Protein AF-A0A0J0Y0C8-F1 (afdb_monomer)

Foldseek 3Di:
DDDDPLVVLLVVLLVVCVVPVLPLVSLVSNCVSCDPPLVVLVVSLVVVCVVCVLRLNSLQSNLVSCLPPPLVSVLVSLVSSCVSPVQPLSSLVSNLVSCVVVVHPCSLVSLVSSCVSVVPDLVSLLVNLVVCVPPPVPSSLVSLVVLLVVLALPLSNLVSLQVNLVPDPDPVSVVVSVVSSVVRVVPDDPVVVVVNPDD

Nearest PDB structures (foldseek):
  4buj-assembly2_F  TM=5.790E-01  e=4.108E-03  Saccharomyces cerevisiae S288C
  8qcb-assembly1_B  TM=5.437E-01  e=7.554E-03  Saccharomyces cerevisiae
  7dkh-assembly2_E  TM=5.899E-01  e=1.756E-02  Saccharomyces cerevisiae S288C
  8qca-assembly1_B  TM=5.238E-01  e=1.389E-02  Saccharomyces cerevisiae
  8odn-assembly1_B  TM=5.234E-01  e=1.092E-01  Pseudomonas aeruginosa PAO1

Structure (mmCIF, N/CA/C/O backbone):
data_AF-A0A0J0Y0C8-F1
#
_entry.id   AF-A0A0J0Y0C8-F1
#
loop_
_atom_site.group_PDB
_atom_site.id
_atom_site.type_symbol
_atom_site.label_atom_id
_atom_site.label_alt_id
_atom_site.label_comp_id
_atom_site.label_asym_id
_atom_site.label_entity_id
_atom_site.label_seq_id
_atom_site.pdbx_PDB_ins_code
_atom_site.Cartn_x
_atom_site.Cartn_y
_atom_site.Cartn_z
_atom_site.occupancy
_atom_site.B_iso_or_equiv
_atom_site.auth_seq_id
_atom_site.auth_comp_id
_atom_site.auth_asym_id
_atom_site.auth_atom_id
_atom_site.pdbx_PDB_model_num
ATOM 1 N N . MET A 1 1 ? 35.162 -12.171 -7.994 1.00 38.03 1 MET A N 1
ATOM 2 C CA . MET A 1 1 ? 33.801 -12.199 -8.569 1.00 38.03 1 MET A CA 1
ATOM 3 C C . MET A 1 1 ? 33.792 -11.130 -9.654 1.00 38.03 1 MET A C 1
ATOM 5 O O . MET A 1 1 ? 34.087 -9.992 -9.324 1.00 38.03 1 MET A O 1
ATOM 9 N N . LEU A 1 2 ? 33.665 -11.501 -10.933 1.00 41.12 2 LEU A N 1
ATOM 10 C CA . LEU A 1 2 ? 33.767 -10.554 -12.054 1.00 41.12 2 LEU A CA 1
ATOM 11 C C . LEU A 1 2 ? 32.547 -9.625 -12.057 1.00 41.12 2 LEU A C 1
ATOM 13 O O . LEU A 1 2 ? 31.416 -10.106 -12.003 1.00 41.12 2 LEU A O 1
ATOM 17 N N . ASP A 1 3 ? 32.797 -8.319 -12.099 1.00 56.09 3 ASP A N 1
ATOM 18 C CA . ASP A 1 3 ? 31.772 -7.283 -12.185 1.00 56.09 3 ASP A CA 1
ATOM 19 C C . ASP A 1 3 ? 31.055 -7.404 -13.538 1.00 56.09 3 ASP A C 1
ATOM 21 O O . ASP A 1 3 ? 31.660 -7.264 -14.604 1.00 56.09 3 ASP A O 1
ATOM 25 N N . VAL A 1 4 ? 29.776 -7.780 -13.515 1.00 60.47 4 VAL A N 1
ATOM 26 C CA . VAL A 1 4 ? 28.973 -7.908 -14.734 1.00 60.47 4 VAL A CA 1
ATOM 27 C C . VAL A 1 4 ? 28.593 -6.494 -15.175 1.00 60.47 4 VAL A C 1
ATOM 29 O O . VAL A 1 4 ? 27.940 -5.798 -14.397 1.00 60.47 4 VAL A O 1
ATOM 32 N N . PRO A 1 5 ? 28.911 -6.065 -16.413 1.00 79.19 5 PRO A N 1
ATOM 33 C CA . PRO A 1 5 ? 28.597 -4.713 -16.864 1.00 79.19 5 PRO A CA 1
ATOM 34 C C . PRO A 1 5 ? 27.110 -4.385 -16.677 1.00 79.19 5 PRO A C 1
ATOM 36 O O . PRO A 1 5 ? 26.251 -5.217 -16.992 1.00 79.19 5 PRO A O 1
ATOM 39 N N . ALA A 1 6 ? 26.794 -3.168 -16.224 1.00 81.50 6 ALA A N 1
ATOM 40 C CA . ALA A 1 6 ? 25.423 -2.732 -15.927 1.00 81.50 6 ALA A CA 1
ATOM 41 C C . ALA A 1 6 ? 24.435 -3.028 -17.074 1.00 81.50 6 ALA A C 1
ATOM 43 O O . ALA A 1 6 ? 23.331 -3.515 -16.836 1.00 81.50 6 ALA A O 1
ATOM 44 N N . ALA A 1 7 ? 24.862 -2.865 -18.329 1.00 85.38 7 ALA A N 1
ATOM 45 C CA . ALA A 1 7 ? 24.061 -3.180 -19.514 1.00 85.38 7 ALA A CA 1
ATOM 46 C C . ALA A 1 7 ? 23.672 -4.671 -19.631 1.00 85.38 7 ALA A C 1
ATOM 48 O O . ALA A 1 7 ? 22.595 -5.011 -20.123 1.00 85.38 7 ALA A O 1
ATOM 49 N N . THR A 1 8 ? 24.527 -5.592 -19.186 1.00 90.94 8 THR A N 1
ATOM 50 C CA . THR A 1 8 ? 24.220 -7.031 -19.167 1.00 90.94 8 THR A CA 1
ATOM 51 C C . THR A 1 8 ? 23.243 -7.366 -18.044 1.00 90.94 8 THR A C 1
ATOM 53 O O . THR A 1 8 ? 22.320 -8.153 -18.257 1.00 90.94 8 THR A O 1
ATOM 56 N N . LYS A 1 9 ? 23.378 -6.713 -16.883 1.00 93.31 9 LYS A N 1
ATOM 57 C CA . LYS A 1 9 ? 22.421 -6.845 -15.777 1.00 93.31 9 LYS A CA 1
ATOM 58 C C . LYS A 1 9 ? 21.031 -6.323 -16.164 1.00 93.31 9 LYS A C 1
ATOM 60 O O . LYS A 1 9 ? 20.051 -7.034 -15.964 1.00 93.31 9 LYS A O 1
ATOM 65 N N . ILE A 1 10 ? 20.954 -5.143 -16.784 1.00 95.06 10 ILE A N 1
ATOM 66 C CA . ILE A 1 10 ? 19.695 -4.541 -17.257 1.00 95.06 10 ILE A CA 1
ATOM 67 C C . ILE A 1 10 ? 18.981 -5.469 -18.245 1.00 95.06 10 ILE A C 1
ATOM 69 O O . ILE A 1 10 ? 17.806 -5.766 -18.055 1.00 95.06 10 ILE A O 1
ATOM 73 N N . ARG A 1 11 ? 19.689 -6.000 -19.254 1.00 96.06 11 ARG A N 1
ATOM 74 C CA . ARG A 1 11 ? 19.094 -6.934 -20.230 1.00 96.06 11 ARG A CA 1
ATOM 75 C C . ARG A 1 11 ? 18.526 -8.193 -19.577 1.00 96.06 11 ARG A C 1
ATOM 77 O O . ARG A 1 11 ? 17.462 -8.654 -19.976 1.00 96.06 11 ARG A O 1
ATOM 84 N N . LYS A 1 12 ? 19.214 -8.740 -18.569 1.00 96.88 12 LYS A N 1
ATOM 85 C CA . LYS A 1 12 ? 18.720 -9.903 -17.821 1.00 96.88 12 LYS A CA 1
ATOM 86 C C . LYS A 1 12 ? 17.427 -9.575 -17.070 1.00 96.88 12 LYS A C 1
ATOM 88 O O . LYS A 1 12 ? 16.494 -10.365 -17.121 1.00 96.88 12 LYS A O 1
ATOM 93 N N . LEU A 1 13 ? 17.369 -8.418 -16.413 1.00 98.12 13 LEU A N 1
ATOM 94 C CA . LEU A 1 13 ? 16.189 -7.980 -15.664 1.00 98.12 13 LEU A CA 1
ATOM 95 C C . LEU A 1 13 ? 14.998 -7.691 -16.581 1.00 98.12 13 LEU A C 1
ATOM 97 O O . LEU A 1 13 ? 13.888 -8.095 -16.261 1.00 98.12 13 LEU A O 1
ATOM 101 N N . ILE A 1 14 ? 15.236 -7.077 -17.746 1.00 97.75 14 ILE A N 1
ATOM 102 C CA . ILE A 1 14 ? 14.195 -6.887 -18.767 1.00 97.75 14 ILE A CA 1
ATOM 103 C C . ILE A 1 14 ? 13.607 -8.236 -19.178 1.00 97.75 14 ILE A C 1
ATOM 105 O O . ILE A 1 14 ? 12.396 -8.402 -19.134 1.00 97.75 14 ILE A O 1
ATOM 109 N N . LYS A 1 15 ? 14.459 -9.222 -19.486 1.00 98.00 15 LYS A N 1
ATOM 110 C CA . LYS A 1 15 ? 14.000 -10.564 -19.855 1.00 98.00 15 LYS A CA 1
ATOM 111 C C . LYS A 1 15 ? 13.164 -11.223 -18.749 1.00 98.00 15 LYS A C 1
ATOM 113 O O . LYS A 1 15 ? 12.151 -11.838 -19.054 1.00 98.00 15 LYS A O 1
ATOM 118 N N . MET A 1 16 ? 13.566 -11.081 -17.484 1.00 98.25 16 MET A N 1
ATOM 119 C CA . MET A 1 16 ? 12.797 -11.614 -16.351 1.00 98.25 16 MET A CA 1
ATOM 120 C C . MET A 1 16 ? 11.398 -10.988 -16.267 1.00 98.25 16 MET A C 1
ATOM 122 O O . MET A 1 16 ? 10.428 -11.704 -16.046 1.00 98.25 16 MET A O 1
ATOM 126 N N . ILE A 1 17 ? 11.287 -9.677 -16.499 1.00 98.50 17 ILE A N 1
ATOM 127 C CA . ILE A 1 17 ? 10.001 -8.963 -16.514 1.00 98.50 17 ILE A CA 1
ATOM 128 C C . ILE A 1 17 ? 9.172 -9.346 -17.748 1.00 98.50 17 ILE A C 1
ATOM 130 O O . ILE A 1 17 ? 7.962 -9.502 -17.642 1.00 98.50 17 ILE A O 1
ATOM 134 N N . ASP A 1 18 ? 9.797 -9.541 -18.909 1.00 98.06 18 ASP A N 1
ATOM 135 C CA . ASP A 1 18 ? 9.088 -9.984 -20.115 1.00 98.06 18 ASP A CA 1
ATOM 136 C C . ASP A 1 18 ? 8.490 -11.394 -19.944 1.00 98.06 18 ASP A C 1
ATOM 138 O O . ASP A 1 18 ? 7.393 -11.668 -20.433 1.00 98.06 18 ASP A O 1
ATOM 142 N N . GLU A 1 19 ? 9.197 -12.289 -19.246 1.00 98.25 19 GLU A N 1
ATOM 143 C CA . GLU A 1 19 ? 8.735 -13.649 -18.933 1.00 98.25 19 GLU A CA 1
ATOM 144 C C . GLU A 1 19 ? 7.698 -13.668 -17.798 1.00 98.25 19 GLU A C 1
ATOM 146 O O . GLU A 1 19 ? 6.765 -14.474 -17.827 1.00 98.25 19 GLU A O 1
ATOM 151 N N . ASN A 1 20 ? 7.842 -12.781 -16.811 1.00 98.25 20 ASN A N 1
ATOM 152 C CA . ASN A 1 20 ? 6.917 -12.631 -15.694 1.00 98.25 20 ASN A CA 1
ATOM 153 C C . ASN A 1 20 ? 6.727 -11.146 -15.317 1.00 98.25 20 ASN A C 1
ATOM 155 O O . ASN A 1 20 ? 7.415 -10.638 -14.426 1.00 98.25 20 ASN A O 1
ATOM 159 N N . PRO A 1 21 ? 5.752 -10.444 -15.922 1.00 97.94 21 PRO A N 1
ATOM 160 C CA . PRO A 1 21 ? 5.565 -9.008 -15.697 1.00 97.94 21 PRO A CA 1
ATOM 161 C C . PRO A 1 21 ? 4.997 -8.659 -14.312 1.00 97.94 21 PRO A C 1
ATOM 163 O O . PRO A 1 21 ? 4.816 -7.483 -14.003 1.00 97.94 21 PRO A O 1
ATOM 166 N N . ASP A 1 22 ? 4.662 -9.657 -13.488 1.00 97.19 22 ASP A N 1
ATOM 167 C CA . ASP A 1 22 ? 4.224 -9.473 -12.098 1.00 97.19 22 ASP A CA 1
ATOM 168 C C . ASP A 1 22 ? 5.381 -9.666 -11.092 1.00 97.19 22 ASP A C 1
ATOM 170 O O . ASP A 1 22 ? 5.189 -9.526 -9.882 1.00 97.19 22 ASP A O 1
ATOM 174 N N . ASP A 1 23 ? 6.600 -9.963 -11.569 1.00 97.81 23 ASP A N 1
ATOM 175 C CA . ASP A 1 23 ? 7.788 -10.168 -10.734 1.00 97.81 23 ASP A CA 1
ATOM 176 C C . ASP A 1 23 ? 8.270 -8.854 -10.096 1.00 97.81 23 ASP A C 1
ATOM 178 O O . ASP A 1 23 ? 9.075 -8.091 -10.643 1.00 97.81 23 ASP A O 1
ATOM 182 N N . ALA A 1 24 ? 7.775 -8.593 -8.888 1.00 95.50 24 ALA A N 1
ATOM 183 C CA . ALA A 1 24 ? 8.111 -7.397 -8.129 1.00 95.50 24 ALA A CA 1
ATOM 184 C C . ALA A 1 24 ? 9.617 -7.265 -7.825 1.00 95.50 24 ALA A C 1
ATOM 186 O O . ALA A 1 24 ? 10.108 -6.138 -7.717 1.00 95.50 24 ALA A O 1
ATOM 187 N N . GLU A 1 25 ? 10.351 -8.373 -7.685 1.00 96.62 25 GLU A N 1
ATOM 188 C CA . GLU A 1 25 ? 11.787 -8.333 -7.405 1.00 96.62 25 GLU A CA 1
ATOM 189 C C . GLU A 1 25 ? 12.575 -7.933 -8.660 1.00 96.62 25 GLU A C 1
ATOM 191 O O . GLU A 1 25 ? 13.466 -7.078 -8.587 1.00 96.62 25 GLU A O 1
ATOM 196 N N . ALA A 1 26 ? 12.209 -8.471 -9.825 1.00 98.00 26 ALA A N 1
ATOM 197 C CA . ALA A 1 26 ? 12.820 -8.078 -11.092 1.00 98.00 26 ALA A CA 1
ATOM 198 C C . ALA A 1 26 ? 12.620 -6.578 -11.375 1.00 98.00 26 ALA A C 1
ATOM 200 O O . ALA A 1 26 ? 13.579 -5.881 -11.726 1.00 98.00 26 ALA A O 1
ATOM 201 N N . HIS A 1 27 ? 11.411 -6.056 -11.139 1.00 98.12 27 HIS A N 1
ATOM 202 C CA . HIS A 1 27 ? 11.119 -4.622 -11.244 1.00 98.12 27 HIS A CA 1
ATOM 203 C C . HIS A 1 27 ? 11.968 -3.771 -10.291 1.00 98.12 27 HIS A C 1
ATOM 205 O O . HIS A 1 27 ? 12.554 -2.772 -10.721 1.00 98.12 27 HIS A O 1
ATOM 211 N N . TYR A 1 28 ? 12.075 -4.174 -9.021 1.00 96.12 28 TYR A N 1
ATOM 212 C CA . TYR A 1 28 ? 12.889 -3.481 -8.019 1.00 96.12 28 TYR A CA 1
ATOM 213 C C . TYR A 1 28 ? 14.356 -3.385 -8.456 1.00 96.12 28 TYR A C 1
ATOM 215 O O . TYR A 1 28 ? 14.942 -2.298 -8.478 1.00 96.12 28 TYR A O 1
ATOM 223 N N . TRP A 1 29 ? 14.951 -4.507 -8.867 1.00 97.00 29 TRP A N 1
ATOM 224 C CA . TRP A 1 29 ? 16.344 -4.523 -9.308 1.00 97.00 29 TRP A CA 1
ATOM 225 C C . TRP A 1 29 ? 16.557 -3.763 -10.615 1.00 97.00 29 TRP A C 1
ATOM 227 O O . TRP A 1 29 ? 17.615 -3.146 -10.778 1.00 97.00 29 TRP A O 1
ATOM 237 N N . TYR A 1 30 ? 15.583 -3.779 -11.530 1.00 97.38 30 TYR A N 1
ATOM 238 C CA . TYR A 1 30 ? 15.634 -2.992 -12.761 1.00 97.38 30 TYR A CA 1
ATOM 239 C C . TYR A 1 30 ? 15.688 -1.499 -12.434 1.00 97.38 30 TYR A C 1
ATOM 241 O O . TYR A 1 30 ? 16.650 -0.831 -12.812 1.00 97.38 30 TYR A O 1
ATOM 249 N N . LEU A 1 31 ? 14.727 -0.999 -11.655 1.00 96.19 31 LEU A N 1
ATOM 250 C CA . LEU A 1 31 ? 14.641 0.415 -11.282 1.00 96.19 31 LEU A CA 1
ATOM 251 C C . LEU A 1 31 ? 15.880 0.882 -10.509 1.00 96.19 31 LEU A C 1
ATOM 253 O O . LEU A 1 31 ? 16.451 1.921 -10.835 1.00 96.19 31 LEU A O 1
ATOM 257 N N . ASN A 1 32 ? 16.363 0.084 -9.555 1.00 94.00 32 ASN A N 1
ATOM 258 C CA . ASN A 1 32 ? 17.589 0.402 -8.819 1.00 94.00 32 ASN A CA 1
ATOM 259 C C . ASN A 1 32 ? 18.832 0.438 -9.712 1.00 94.00 32 ASN A C 1
ATOM 261 O O . ASN A 1 32 ? 19.728 1.243 -9.477 1.00 94.00 32 ASN A O 1
ATOM 265 N N . THR A 1 33 ? 18.903 -0.430 -10.725 1.00 94.75 33 THR A N 1
ATOM 266 C CA . THR A 1 33 ? 20.034 -0.442 -11.664 1.00 94.75 33 THR A CA 1
ATOM 267 C C . THR A 1 33 ? 19.966 0.744 -12.633 1.00 94.75 33 THR A C 1
ATOM 269 O O . THR A 1 33 ? 21.007 1.288 -12.987 1.00 94.75 33 THR A O 1
ATOM 272 N N . MET A 1 34 ? 18.762 1.169 -13.030 1.00 93.81 34 MET A N 1
ATOM 273 C CA . MET A 1 34 ? 18.547 2.349 -13.882 1.00 93.81 34 MET A CA 1
ATOM 274 C C . MET A 1 34 ? 18.741 3.676 -13.127 1.00 93.81 34 MET A C 1
ATOM 276 O O . MET A 1 34 ? 19.075 4.698 -13.727 1.00 93.81 34 MET A O 1
ATOM 280 N N . GLY A 1 35 ? 18.549 3.685 -11.806 1.00 89.25 35 GLY A N 1
ATOM 281 C CA . GLY A 1 35 ? 18.742 4.870 -10.976 1.00 89.25 35 GLY A CA 1
ATOM 282 C C . GLY A 1 35 ? 17.742 5.980 -11.312 1.00 89.25 35 GLY A C 1
ATOM 283 O O . GLY A 1 35 ? 16.537 5.749 -11.328 1.00 89.25 35 GLY A O 1
ATOM 284 N N . LYS A 1 36 ? 18.231 7.203 -11.553 1.00 87.56 36 LYS A N 1
ATOM 285 C CA . LYS A 1 36 ? 17.405 8.397 -11.835 1.00 87.56 36 LYS A CA 1
ATOM 286 C C . LYS A 1 36 ? 17.240 8.708 -13.331 1.00 87.56 36 LYS A C 1
ATOM 288 O O . LYS A 1 36 ? 16.847 9.821 -13.668 1.00 87.56 36 LYS A O 1
ATOM 293 N N . ASP A 1 37 ? 17.543 7.766 -14.224 1.00 87.56 37 ASP A N 1
ATOM 294 C CA . ASP A 1 37 ? 17.276 7.926 -15.660 1.00 87.56 37 ASP A CA 1
ATOM 295 C C . ASP A 1 37 ? 15.772 7.777 -15.950 1.00 87.56 37 ASP A C 1
ATOM 297 O O . ASP A 1 37 ? 15.281 6.739 -16.403 1.00 87.56 37 ASP A O 1
ATOM 301 N N . THR A 1 38 ? 15.018 8.827 -15.622 1.00 89.75 38 THR A N 1
ATOM 302 C CA . THR A 1 38 ? 13.554 8.828 -15.681 1.00 89.75 38 THR A CA 1
ATOM 303 C C . THR A 1 38 ? 13.024 8.638 -17.096 1.00 89.75 38 THR A C 1
ATOM 305 O O . THR A 1 38 ? 11.990 7.998 -17.263 1.00 89.75 38 THR A O 1
ATOM 308 N N . THR A 1 39 ? 13.730 9.134 -18.115 1.00 93.75 39 THR A N 1
ATOM 309 C CA . THR A 1 39 ? 13.320 9.013 -19.519 1.00 93.75 39 THR A CA 1
ATOM 310 C C . THR A 1 39 ? 13.420 7.568 -20.000 1.00 93.75 39 THR A C 1
ATOM 312 O O . THR A 1 39 ? 12.454 7.043 -20.559 1.00 93.75 39 THR A O 1
ATOM 315 N N . ALA A 1 40 ? 14.554 6.895 -19.771 1.00 94.31 40 ALA A N 1
ATOM 316 C CA . ALA A 1 40 ? 14.725 5.505 -20.195 1.00 94.31 40 ALA A CA 1
ATOM 317 C C . ALA A 1 40 ? 13.784 4.554 -19.441 1.00 94.31 40 ALA A C 1
ATOM 319 O O . ALA A 1 40 ? 13.177 3.672 -20.057 1.00 94.31 40 ALA A O 1
ATOM 320 N N . VAL A 1 41 ? 13.613 4.771 -18.131 1.00 96.94 41 VAL A N 1
ATOM 321 C CA . VAL A 1 41 ? 12.657 4.017 -17.308 1.00 96.94 41 VAL A CA 1
ATOM 322 C C . VAL A 1 41 ? 11.236 4.187 -17.844 1.00 96.94 41 VAL A C 1
ATOM 324 O O . VAL A 1 41 ? 10.556 3.190 -18.087 1.00 96.94 41 VAL A O 1
ATOM 327 N N . GLU A 1 42 ? 10.784 5.420 -18.085 1.00 96.12 42 GLU A N 1
ATOM 328 C CA . GLU A 1 42 ? 9.421 5.666 -18.563 1.00 96.12 42 GLU A CA 1
ATOM 329 C C . GLU A 1 42 ? 9.161 5.017 -19.920 1.00 96.12 42 GLU A C 1
ATOM 331 O O . GLU A 1 42 ? 8.149 4.338 -20.088 1.00 96.12 42 GLU A O 1
ATOM 336 N N . MET A 1 43 ? 10.089 5.158 -20.872 1.00 96.88 43 MET A N 1
ATOM 337 C CA . MET A 1 43 ? 9.952 4.538 -22.193 1.00 96.88 43 MET A CA 1
ATOM 338 C C . MET A 1 43 ? 9.807 3.016 -22.099 1.00 96.88 43 MET A C 1
ATOM 340 O O . MET A 1 43 ? 8.925 2.443 -22.748 1.00 96.88 43 MET A O 1
ATOM 344 N N . GLN A 1 44 ? 10.629 2.360 -21.273 1.00 97.88 44 GLN A N 1
ATOM 345 C CA . GLN A 1 44 ? 10.560 0.911 -21.094 1.00 97.88 44 GLN A CA 1
ATOM 346 C C . GLN A 1 44 ? 9.233 0.487 -20.454 1.00 97.88 44 GLN A C 1
ATOM 348 O O . GLN A 1 44 ? 8.568 -0.421 -20.955 1.00 97.88 44 GLN A O 1
ATOM 353 N N . TYR A 1 45 ? 8.803 1.162 -19.387 1.00 98.38 45 TYR A N 1
ATOM 354 C CA . TYR A 1 45 ? 7.551 0.818 -18.716 1.00 98.38 45 TYR A CA 1
ATOM 355 C C . TYR A 1 45 ? 6.318 1.117 -19.569 1.00 98.38 45 TYR A C 1
ATOM 357 O O . TYR A 1 45 ? 5.382 0.323 -19.563 1.00 98.38 45 TYR A O 1
ATOM 365 N N . VAL A 1 46 ? 6.304 2.200 -20.349 1.00 97.50 46 VAL A N 1
ATOM 366 C CA . VAL A 1 46 ? 5.223 2.473 -21.311 1.00 97.50 46 VAL A CA 1
ATOM 367 C C . VAL A 1 46 ? 5.149 1.372 -22.372 1.00 97.50 46 VAL A C 1
ATOM 369 O O . VAL A 1 46 ? 4.049 0.990 -22.775 1.00 97.50 46 VAL A O 1
ATOM 372 N N . SER A 1 47 ? 6.290 0.827 -22.805 1.00 98.38 47 SER A N 1
ATOM 373 C CA . SER A 1 47 ? 6.317 -0.354 -23.674 1.00 98.38 47 SER A CA 1
ATOM 374 C C . SER A 1 47 ? 5.697 -1.570 -22.976 1.00 98.38 47 SER A C 1
ATOM 376 O O . SER A 1 47 ? 4.755 -2.169 -23.501 1.00 98.38 47 SER A O 1
ATOM 378 N N . TRP A 1 48 ? 6.124 -1.880 -21.748 1.00 98.50 48 TRP A N 1
ATOM 379 C CA . TRP A 1 48 ? 5.556 -2.984 -20.970 1.00 98.50 48 TRP A CA 1
ATOM 380 C C . TRP A 1 48 ? 4.063 -2.829 -20.699 1.00 98.50 48 TRP A C 1
ATOM 382 O O . TRP A 1 48 ? 3.339 -3.810 -20.798 1.00 98.50 48 TRP A O 1
ATOM 392 N N . MET A 1 49 ? 3.555 -1.625 -20.436 1.00 98.19 49 MET A N 1
ATOM 393 C CA . MET A 1 49 ? 2.114 -1.410 -20.245 1.00 98.19 49 MET A CA 1
ATOM 394 C C . MET A 1 49 ? 1.300 -1.675 -21.519 1.00 98.19 49 MET A C 1
ATOM 396 O O . MET A 1 49 ? 0.127 -2.029 -21.422 1.00 98.19 49 MET A O 1
ATOM 400 N N . LYS A 1 50 ? 1.896 -1.528 -22.711 1.00 98.12 50 LYS A N 1
ATOM 401 C CA . LYS A 1 50 ? 1.245 -1.892 -23.982 1.00 98.12 50 LYS A CA 1
ATOM 402 C C . LYS A 1 50 ? 1.236 -3.402 -24.206 1.00 98.12 50 LYS A C 1
ATOM 404 O O . LYS A 1 50 ? 0.244 -3.927 -24.701 1.00 98.12 50 LYS A O 1
ATOM 409 N N . ILE A 1 51 ? 2.325 -4.084 -23.852 1.00 98.12 51 ILE A N 1
ATOM 410 C CA . ILE A 1 51 ? 2.472 -5.540 -24.016 1.00 98.12 51 ILE A CA 1
ATOM 411 C C . ILE A 1 51 ? 1.659 -6.290 -22.946 1.00 98.12 51 ILE A C 1
ATOM 413 O O . ILE A 1 51 ? 1.017 -7.298 -23.235 1.00 98.12 51 ILE A O 1
ATOM 417 N N . PHE A 1 52 ? 1.621 -5.753 -21.726 1.00 98.00 52 PHE A N 1
ATOM 418 C CA . PHE A 1 52 ? 1.011 -6.353 -20.540 1.00 98.00 52 PHE A CA 1
ATOM 419 C C . PHE A 1 52 ? -0.095 -5.461 -19.941 1.00 98.00 52 PHE A C 1
ATOM 421 O O . PHE A 1 52 ? -0.039 -5.100 -18.763 1.00 98.00 52 PHE A O 1
ATOM 428 N N . PRO A 1 53 ? -1.154 -5.110 -20.698 1.00 97.25 53 PRO A N 1
ATOM 429 C CA . PRO A 1 53 ? -2.142 -4.112 -20.272 1.00 97.25 53 PRO A CA 1
ATOM 430 C C . PRO A 1 53 ? -2.982 -4.533 -19.056 1.00 97.25 53 PRO A C 1
ATOM 432 O O . PRO A 1 53 ? -3.638 -3.698 -18.436 1.00 97.25 53 PRO A O 1
ATOM 435 N N . LYS A 1 54 ? -2.986 -5.827 -18.712 1.00 97.50 54 LYS A N 1
ATOM 436 C CA . LYS A 1 54 ? -3.719 -6.389 -17.566 1.00 97.50 54 LYS A CA 1
ATOM 437 C C . LYS A 1 54 ? -2.839 -6.626 -16.335 1.00 97.50 54 LYS A C 1
ATOM 439 O O . LYS A 1 54 ? -3.355 -7.053 -15.305 1.00 97.50 54 LYS A O 1
ATOM 444 N N . THR A 1 55 ? -1.542 -6.338 -16.414 1.00 98.25 55 THR A N 1
ATOM 445 C CA . THR A 1 55 ? -0.616 -6.550 -15.299 1.00 98.25 55 THR A CA 1
ATOM 446 C C . THR A 1 55 ? -0.463 -5.265 -14.500 1.00 98.25 55 THR A C 1
ATOM 448 O O . THR A 1 55 ? 0.300 -4.369 -14.856 1.00 98.25 55 THR A O 1
ATOM 451 N N . ALA A 1 56 ? -1.202 -5.169 -13.394 1.00 98.19 56 ALA A N 1
ATOM 452 C CA . ALA A 1 56 ? -1.203 -3.977 -12.545 1.00 98.19 56 ALA A CA 1
ATOM 453 C C . ALA A 1 56 ? 0.183 -3.637 -11.968 1.00 98.19 56 ALA A C 1
ATOM 455 O O . ALA A 1 56 ? 0.464 -2.461 -11.737 1.00 98.19 56 ALA A O 1
ATOM 456 N N . MET A 1 57 ? 1.046 -4.639 -11.761 1.00 98.12 57 MET A N 1
ATOM 457 C CA . MET A 1 57 ? 2.396 -4.459 -11.221 1.00 98.12 57 MET A CA 1
ATOM 458 C C . MET A 1 57 ? 3.256 -3.534 -12.078 1.00 98.12 57 MET A C 1
ATOM 460 O O . MET A 1 57 ? 3.958 -2.694 -11.528 1.00 98.12 57 MET A O 1
ATOM 464 N N . VAL A 1 58 ? 3.136 -3.600 -13.406 1.00 98.31 58 VAL A N 1
ATOM 465 C CA 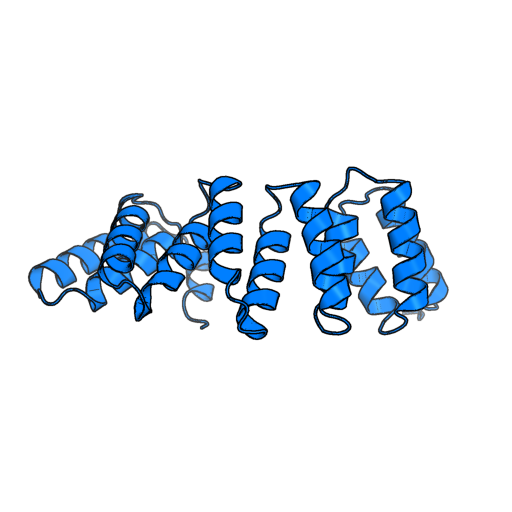. VAL A 1 58 ? 3.900 -2.734 -14.314 1.00 98.31 58 VAL A CA 1
ATOM 466 C C . VAL A 1 58 ? 3.573 -1.259 -14.050 1.00 98.31 58 VAL A C 1
ATOM 468 O O . VAL A 1 58 ? 4.473 -0.450 -13.827 1.00 98.31 58 VAL A O 1
ATOM 471 N N . SER A 1 59 ? 2.286 -0.897 -14.005 1.00 98.44 59 SER A N 1
ATOM 472 C CA . SER A 1 59 ? 1.864 0.471 -13.666 1.00 98.44 59 SER A CA 1
ATOM 473 C C . SER A 1 59 ? 2.183 0.843 -12.220 1.00 98.44 59 SER A C 1
ATOM 475 O O . SER A 1 59 ? 2.590 1.973 -11.957 1.00 98.44 59 SER A O 1
ATOM 477 N N . PHE A 1 60 ? 2.050 -0.099 -11.286 1.00 98.62 60 PHE A N 1
ATOM 478 C CA . PHE A 1 60 ? 2.353 0.138 -9.878 1.00 98.62 60 PHE A CA 1
ATOM 479 C C . PHE A 1 60 ? 3.824 0.489 -9.663 1.00 98.62 60 PHE A C 1
ATOM 481 O O . PHE A 1 60 ? 4.106 1.489 -9.015 1.00 98.62 60 PHE A O 1
ATOM 488 N N . GLN A 1 61 ? 4.749 -0.282 -10.231 1.00 98.19 61 GLN A N 1
ATOM 489 C CA . GLN A 1 61 ? 6.186 -0.080 -10.041 1.00 98.19 61 GLN A CA 1
ATOM 490 C C . GLN A 1 61 ? 6.653 1.249 -10.640 1.00 98.19 61 GLN A C 1
ATOM 492 O O . GLN A 1 61 ? 7.430 1.963 -10.007 1.00 98.19 61 GLN A O 1
ATOM 497 N N . LEU A 1 62 ? 6.121 1.639 -11.807 1.00 97.88 62 LEU A N 1
ATOM 498 C CA . LEU A 1 62 ? 6.403 2.962 -12.366 1.00 97.88 62 LEU A CA 1
ATOM 499 C C . LEU A 1 62 ? 5.828 4.083 -11.486 1.00 97.88 62 LEU A C 1
ATOM 501 O O . LEU A 1 62 ? 6.508 5.069 -11.213 1.00 97.88 62 LEU A O 1
ATOM 505 N N . GLY A 1 63 ? 4.593 3.929 -11.005 1.00 97.81 63 GLY A N 1
ATOM 506 C CA . GLY A 1 63 ? 3.981 4.895 -10.093 1.00 97.81 63 GLY A CA 1
ATOM 507 C C . GLY A 1 63 ? 4.747 5.040 -8.776 1.00 97.81 63 GLY A C 1
ATOM 508 O O . GLY A 1 63 ? 5.001 6.159 -8.336 1.00 97.81 63 GLY A O 1
ATOM 509 N N . HIS A 1 64 ? 5.178 3.920 -8.194 1.00 97.25 64 HIS A N 1
ATOM 510 C CA . HIS A 1 64 ? 5.995 3.871 -6.984 1.00 97.25 64 HIS A CA 1
ATOM 511 C C . HIS A 1 64 ? 7.343 4.574 -7.187 1.00 97.25 64 HIS A C 1
ATOM 513 O O . HIS A 1 64 ? 7.741 5.410 -6.377 1.00 97.25 64 HIS A O 1
ATOM 519 N N . TYR A 1 65 ? 8.013 4.306 -8.311 1.00 96.25 65 TYR A N 1
ATOM 520 C CA . TYR A 1 65 ? 9.259 4.972 -8.691 1.00 96.25 65 TYR A CA 1
ATOM 521 C C . TYR A 1 65 ? 9.115 6.500 -8.744 1.00 96.25 65 TYR A C 1
ATOM 523 O O . TYR A 1 65 ? 9.986 7.230 -8.268 1.00 96.25 65 TYR A O 1
ATOM 531 N N . TYR A 1 66 ? 7.986 6.995 -9.256 1.00 96.50 66 TYR A N 1
ATOM 532 C CA . TYR A 1 66 ? 7.730 8.429 -9.342 1.00 96.50 66 TYR A CA 1
ATOM 533 C C . TYR A 1 66 ? 7.342 9.098 -8.021 1.00 96.50 66 TYR A C 1
ATOM 535 O O . TYR A 1 66 ? 7.366 10.326 -7.971 1.00 96.50 66 TYR A O 1
ATOM 543 N N . MET A 1 67 ? 7.046 8.363 -6.941 1.00 94.00 67 MET A N 1
ATOM 544 C CA . MET A 1 67 ? 6.569 8.965 -5.682 1.00 94.00 67 MET A CA 1
ATOM 545 C C . MET A 1 67 ? 7.493 10.052 -5.118 1.00 94.00 67 MET A C 1
ATOM 547 O O . MET A 1 67 ? 7.019 10.960 -4.445 1.00 94.00 67 MET A O 1
ATOM 551 N N . GLN A 1 68 ? 8.800 9.956 -5.381 1.00 89.88 68 GLN A N 1
ATOM 552 C CA . GLN A 1 68 ? 9.814 10.915 -4.920 1.00 89.88 68 GLN A CA 1
ATOM 553 C C . GLN A 1 68 ? 10.378 11.795 -6.048 1.00 89.88 68 GLN A C 1
ATOM 555 O O . GLN A 1 68 ? 11.309 12.566 -5.820 1.00 89.88 68 GLN A O 1
ATOM 560 N N . LEU A 1 69 ? 9.872 11.646 -7.274 1.00 92.81 69 LEU A N 1
ATOM 561 C CA . LEU A 1 69 ? 10.417 12.290 -8.472 1.00 92.81 69 LEU A CA 1
ATOM 562 C C . LEU A 1 69 ? 9.402 13.224 -9.131 1.00 92.81 69 LEU A C 1
ATOM 564 O O . LEU A 1 69 ? 9.763 14.321 -9.544 1.00 92.81 69 LEU A O 1
ATOM 568 N N . ASP A 1 70 ? 8.149 12.784 -9.239 1.00 94.69 70 ASP A N 1
ATOM 569 C CA . ASP A 1 70 ? 7.059 13.511 -9.884 1.00 94.69 70 ASP A CA 1
ATOM 570 C C . ASP A 1 70 ? 5.717 12.983 -9.355 1.00 94.69 70 ASP A C 1
ATOM 572 O O . ASP A 1 70 ? 5.248 11.906 -9.734 1.00 94.69 70 ASP A O 1
ATOM 576 N N . VAL A 1 71 ? 5.085 13.749 -8.464 1.00 92.75 71 VAL A N 1
ATOM 577 C CA . VAL A 1 71 ? 3.840 13.333 -7.804 1.00 92.75 71 VAL A CA 1
ATOM 578 C C . VAL A 1 71 ? 2.680 13.191 -8.793 1.00 92.75 71 VAL A C 1
ATOM 580 O O . VAL A 1 71 ? 1.844 12.296 -8.633 1.00 92.75 71 VAL A O 1
ATOM 583 N N . ALA A 1 72 ? 2.638 14.006 -9.852 1.00 94.50 72 ALA A N 1
ATOM 584 C CA . ALA A 1 72 ? 1.577 13.931 -10.850 1.00 94.50 72 ALA A CA 1
ATOM 585 C C . ALA A 1 72 ? 1.657 12.607 -11.626 1.00 94.50 72 ALA A C 1
ATOM 587 O O . ALA A 1 72 ? 0.648 11.904 -11.765 1.00 94.50 72 ALA A O 1
ATOM 588 N N . LYS A 1 73 ? 2.866 12.210 -12.045 1.00 96.56 73 LYS A N 1
ATOM 589 C CA . LYS A 1 73 ? 3.097 10.901 -12.678 1.00 96.56 73 LYS A CA 1
ATOM 590 C C . LYS A 1 73 ? 2.853 9.745 -11.719 1.00 96.56 73 LYS A C 1
ATOM 592 O O . LYS A 1 73 ? 2.211 8.766 -12.104 1.00 96.56 73 LYS A O 1
ATOM 597 N N . ALA A 1 74 ? 3.303 9.858 -10.470 1.00 97.00 74 ALA A N 1
ATOM 598 C CA . ALA A 1 74 ? 3.050 8.840 -9.455 1.00 97.00 74 ALA A CA 1
ATOM 599 C C . ALA A 1 74 ? 1.543 8.582 -9.310 1.00 97.00 74 ALA A C 1
ATOM 601 O O . ALA A 1 74 ? 1.087 7.444 -9.432 1.00 97.00 74 ALA A O 1
ATOM 602 N N . ARG A 1 75 ? 0.750 9.650 -9.162 1.00 96.25 75 ARG A N 1
ATOM 603 C CA . ARG A 1 75 ? -0.713 9.587 -9.063 1.00 96.25 75 ARG A CA 1
ATOM 604 C C . ARG A 1 75 ? -1.353 8.965 -10.305 1.00 96.25 75 ARG A C 1
ATOM 606 O O . ARG A 1 75 ? -2.227 8.107 -10.168 1.00 96.25 75 ARG A O 1
ATOM 613 N N . GLN A 1 76 ? -0.907 9.348 -11.502 1.00 97.38 76 GLN A N 1
ATOM 614 C CA . GLN A 1 76 ? -1.395 8.780 -12.760 1.00 97.38 76 GLN A CA 1
ATOM 615 C C . GLN A 1 76 ? -1.182 7.259 -12.817 1.00 97.38 76 GLN A C 1
ATOM 617 O O . GLN A 1 76 ? -2.140 6.508 -13.026 1.00 97.38 76 GLN A O 1
ATOM 622 N N . TYR A 1 77 ? 0.054 6.797 -12.621 1.00 98.31 77 TYR A N 1
ATOM 623 C CA . TYR A 1 77 ? 0.404 5.387 -12.803 1.00 98.31 77 TYR A CA 1
ATOM 624 C C . TYR A 1 77 ? -0.088 4.496 -11.652 1.00 98.31 77 TYR A C 1
ATOM 626 O O . TYR A 1 77 ? -0.587 3.396 -11.906 1.00 98.31 77 TYR A O 1
ATOM 634 N N . LEU A 1 78 ? -0.073 4.978 -10.403 1.00 98.38 78 LEU A N 1
ATOM 635 C CA . LEU A 1 78 ? -0.714 4.279 -9.279 1.00 98.38 78 LEU A CA 1
ATOM 636 C C . LEU A 1 78 ? -2.229 4.166 -9.493 1.00 98.38 78 LEU A C 1
ATOM 638 O O . LEU A 1 78 ? -2.805 3.101 -9.268 1.00 98.38 78 LEU A O 1
ATOM 642 N N . GLY A 1 79 ? -2.863 5.232 -9.995 1.00 97.94 79 GLY A N 1
ATOM 643 C CA . GLY A 1 79 ? -4.275 5.243 -10.373 1.00 97.94 79 GLY A CA 1
ATOM 644 C C . GLY A 1 79 ? -4.607 4.221 -11.464 1.00 97.94 79 GLY A C 1
ATOM 645 O O . GLY A 1 79 ? -5.639 3.554 -11.397 1.00 97.94 79 GLY A O 1
ATOM 646 N N . GLN A 1 80 ? -3.730 4.054 -12.453 1.00 98.31 80 GLN A N 1
ATOM 647 C CA . GLN A 1 80 ? -3.867 2.999 -13.458 1.00 98.31 80 GLN A CA 1
ATOM 648 C C . GLN A 1 80 ? -3.735 1.605 -12.831 1.00 98.31 80 GLN A C 1
ATOM 650 O O . GLN A 1 80 ? -4.571 0.743 -13.096 1.00 98.31 80 GLN A O 1
ATOM 655 N N . ALA A 1 81 ? -2.753 1.396 -11.950 1.00 98.50 81 ALA A N 1
ATOM 656 C CA . ALA A 1 81 ? -2.532 0.108 -11.299 1.00 98.50 81 ALA A CA 1
ATOM 657 C C . ALA A 1 81 ? -3.757 -0.375 -10.506 1.00 98.50 81 ALA A C 1
ATOM 659 O O . ALA A 1 81 ? -4.179 -1.519 -10.667 1.00 98.50 81 ALA A O 1
ATOM 660 N N . ILE A 1 82 ? -4.376 0.499 -9.702 1.00 98.25 82 ILE A N 1
ATOM 661 C CA . ILE A 1 82 ? -5.574 0.146 -8.919 1.00 98.25 82 ILE A CA 1
ATOM 662 C C . ILE A 1 82 ? -6.828 -0.031 -9.785 1.00 98.25 82 ILE A C 1
ATOM 664 O O . ILE A 1 82 ? -7.726 -0.774 -9.403 1.00 98.25 82 ILE A O 1
ATOM 668 N N . LYS A 1 83 ? -6.906 0.621 -10.955 1.00 98.19 83 LYS A N 1
ATOM 669 C CA . LYS A 1 83 ? -7.986 0.370 -11.925 1.00 98.19 83 LYS A CA 1
ATOM 670 C C . LYS A 1 83 ? -7.839 -1.012 -12.554 1.00 98.19 83 LYS A C 1
ATOM 672 O O . LYS A 1 83 ? -8.837 -1.705 -12.718 1.00 98.19 83 LYS A O 1
ATOM 677 N N . THR A 1 84 ? -6.610 -1.415 -12.873 1.00 98.25 84 THR A N 1
ATOM 678 C CA . THR A 1 84 ? -6.309 -2.746 -13.416 1.00 98.25 84 THR A CA 1
ATOM 679 C C . THR A 1 84 ? -6.504 -3.842 -12.369 1.00 98.25 84 THR A C 1
ATOM 681 O O . THR A 1 84 ? -7.089 -4.879 -12.671 1.00 98.25 84 THR A O 1
ATOM 684 N N . ASN A 1 85 ? -6.053 -3.617 -11.132 1.00 98.19 85 ASN A N 1
ATOM 685 C CA . ASN A 1 85 ? -6.255 -4.533 -10.012 1.00 98.19 85 ASN A CA 1
ATOM 686 C C . ASN A 1 85 ? -6.691 -3.774 -8.743 1.00 98.19 85 ASN A C 1
ATOM 688 O O . ASN A 1 85 ? -5.844 -3.334 -7.960 1.00 98.19 85 ASN A O 1
ATOM 692 N N . PRO A 1 86 ? -8.005 -3.688 -8.470 1.00 98.06 86 PRO A N 1
ATOM 693 C CA . PRO A 1 86 ? -8.520 -3.047 -7.259 1.00 98.06 86 PRO A CA 1
ATOM 694 C C . PRO A 1 86 ? -8.105 -3.736 -5.948 1.00 98.06 86 PRO A C 1
ATOM 696 O O . PRO A 1 86 ? -8.142 -3.104 -4.892 1.00 98.06 86 PRO A O 1
ATOM 699 N N . GLN A 1 87 ? -7.680 -5.004 -5.988 1.00 97.00 87 GLN A N 1
ATOM 700 C CA . GLN A 1 87 ? -7.163 -5.728 -4.816 1.00 97.00 87 GLN A CA 1
ATOM 701 C C . GLN A 1 87 ? -5.680 -5.423 -4.539 1.00 97.00 87 GLN A C 1
ATOM 703 O O . GLN A 1 87 ? -5.105 -5.920 -3.570 1.00 97.00 87 GLN A O 1
ATOM 708 N N . LEU A 1 88 ? -5.023 -4.603 -5.371 1.00 97.12 88 LEU A N 1
ATOM 709 C CA . LEU A 1 88 ? -3.626 -4.227 -5.176 1.00 97.12 88 LEU A CA 1
ATOM 710 C C . LEU A 1 88 ? -3.488 -3.224 -4.022 1.00 97.12 88 LEU A C 1
ATOM 712 O O . LEU A 1 88 ? -3.385 -2.011 -4.211 1.00 97.12 88 LEU A O 1
ATOM 716 N N . ILE A 1 89 ? -3.448 -3.750 -2.799 1.00 96.25 89 ILE A N 1
ATOM 717 C CA . ILE A 1 89 ? -3.373 -2.966 -1.559 1.00 96.25 89 ILE A CA 1
ATOM 718 C C . ILE A 1 89 ? -2.184 -1.992 -1.556 1.00 96.25 89 ILE A C 1
ATOM 720 O O . ILE A 1 89 ? -2.324 -0.878 -1.055 1.00 96.25 89 ILE A O 1
ATOM 724 N N . LYS A 1 90 ? -1.027 -2.378 -2.114 1.00 95.94 90 LYS A N 1
ATOM 725 C CA . LYS A 1 90 ? 0.161 -1.506 -2.187 1.00 95.94 90 LYS A CA 1
ATOM 726 C C . LYS A 1 90 ? -0.100 -0.246 -3.024 1.00 95.94 90 LYS A C 1
ATOM 728 O O . LYS A 1 90 ? 0.236 0.844 -2.583 1.00 95.94 90 LYS A O 1
ATOM 733 N N . GLY A 1 91 ? -0.796 -0.370 -4.158 1.00 97.25 91 GLY A N 1
ATOM 734 C CA . GLY A 1 91 ? -1.154 0.777 -4.999 1.00 97.25 91 GLY A CA 1
ATOM 735 C C . GLY A 1 91 ? -2.077 1.766 -4.284 1.00 97.25 91 GLY A C 1
ATOM 736 O O . GLY A 1 91 ? -1.851 2.972 -4.326 1.00 97.25 91 GLY A O 1
ATOM 737 N N . TRP A 1 92 ? -3.067 1.259 -3.544 1.00 97.75 92 TRP A N 1
ATOM 738 C CA . TRP A 1 92 ? -3.920 2.098 -2.697 1.00 97.75 92 TRP A CA 1
ATOM 739 C C . TRP A 1 92 ? -3.148 2.782 -1.564 1.00 97.75 92 TRP A C 1
ATOM 741 O O . TRP A 1 92 ? -3.430 3.935 -1.242 1.00 97.75 92 TRP A O 1
ATOM 751 N N . GLN A 1 93 ? -2.193 2.079 -0.946 1.00 95.62 93 GLN A N 1
ATOM 752 C CA . GLN A 1 93 ? -1.367 2.624 0.135 1.00 95.62 93 GLN A CA 1
ATOM 753 C C . GLN A 1 93 ? -0.505 3.785 -0.353 1.00 95.62 93 GLN A C 1
ATOM 755 O O . GLN A 1 93 ? -0.505 4.832 0.290 1.00 95.62 93 GLN A O 1
ATOM 760 N N . ASP A 1 94 ? 0.158 3.629 -1.493 1.00 96.50 94 ASP A N 1
ATOM 761 C CA . ASP A 1 94 ? 1.015 4.670 -2.058 1.00 96.50 94 ASP A CA 1
ATOM 762 C C . ASP A 1 94 ? 0.197 5.887 -2.505 1.00 96.50 94 ASP A C 1
ATOM 764 O O . ASP A 1 94 ? 0.559 7.022 -2.197 1.00 96.50 94 ASP A O 1
ATOM 768 N N . LEU A 1 95 ? -0.967 5.668 -3.127 1.00 95.62 95 LEU A N 1
ATOM 769 C CA . LEU A 1 95 ? -1.867 6.754 -3.525 1.00 95.62 95 LEU A CA 1
ATOM 770 C C . LEU A 1 95 ? -2.422 7.527 -2.315 1.00 95.62 95 LEU A C 1
ATOM 772 O O . LEU A 1 95 ? -2.518 8.758 -2.345 1.00 95.62 95 LEU A O 1
ATOM 776 N N . TYR A 1 96 ? -2.758 6.813 -1.234 1.00 95.06 96 TYR A N 1
ATOM 777 C CA . TYR A 1 96 ? -3.150 7.426 0.034 1.00 95.06 96 TYR A CA 1
ATOM 778 C C . TYR A 1 96 ? -2.010 8.258 0.626 1.00 95.06 96 TYR A C 1
ATOM 780 O O . TYR A 1 96 ? -2.254 9.383 1.051 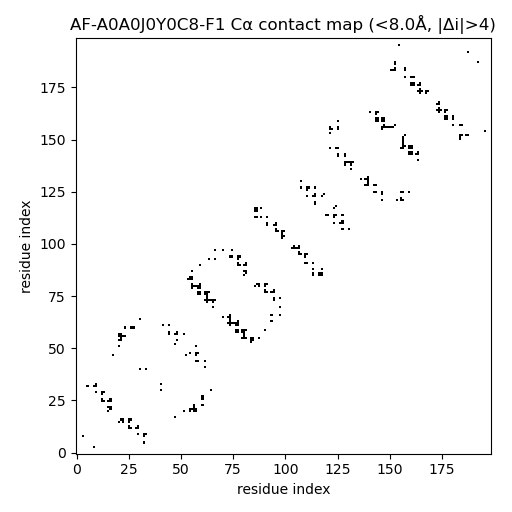1.00 95.06 96 TYR A O 1
ATOM 788 N N . LEU A 1 97 ? -0.783 7.725 0.658 1.00 92.75 97 LEU A N 1
ATOM 789 C CA . LEU A 1 97 ? 0.372 8.433 1.210 1.00 92.75 97 LEU A CA 1
ATOM 790 C C . LEU A 1 97 ? 0.657 9.724 0.441 1.00 92.75 97 LEU A C 1
ATOM 792 O O . LEU A 1 97 ? 0.835 10.755 1.081 1.00 92.75 97 LEU A O 1
ATOM 796 N N . LEU A 1 98 ? 0.627 9.686 -0.896 1.00 92.56 98 LEU A N 1
ATOM 797 C CA . LEU A 1 98 ? 0.765 10.891 -1.722 1.00 92.56 98 LEU A CA 1
ATOM 798 C C . LEU A 1 98 ? -0.267 11.950 -1.325 1.00 92.56 98 LEU A C 1
ATOM 800 O O . LEU A 1 98 ? 0.098 13.064 -0.968 1.00 92.56 98 LEU A O 1
ATOM 804 N N . SER A 1 99 ? -1.545 11.569 -1.288 1.00 90.69 99 SER A N 1
ATOM 805 C CA . SER A 1 99 ? -2.630 12.502 -0.959 1.00 90.69 99 SER A CA 1
ATOM 806 C C . SER A 1 99 ? -2.514 13.037 0.472 1.00 90.69 99 SER A C 1
ATOM 808 O O . SER A 1 99 ? -2.704 14.223 0.720 1.00 90.69 99 SER A O 1
ATOM 810 N N . TYR A 1 100 ? -2.147 12.180 1.426 1.00 88.56 100 TYR A N 1
ATOM 811 C CA . TYR A 1 100 ? -1.958 12.572 2.819 1.00 88.56 100 TYR A CA 1
ATOM 812 C C . TYR A 1 100 ? -0.832 13.605 2.981 1.00 88.56 100 TYR A C 1
ATOM 814 O O . TYR A 1 100 ? -1.015 14.596 3.685 1.00 88.56 100 TYR A O 1
ATOM 822 N N . PHE A 1 101 ? 0.315 13.402 2.325 1.00 86.38 101 PHE A N 1
ATOM 823 C CA . PHE A 1 101 ? 1.450 14.326 2.420 1.00 86.38 101 PHE A CA 1
ATOM 824 C C . PHE A 1 101 ? 1.225 15.642 1.673 1.00 86.38 101 PHE A C 1
ATOM 826 O O . PHE A 1 101 ? 1.715 16.675 2.122 1.00 86.38 101 PHE A O 1
ATOM 833 N N . GLU A 1 102 ? 0.453 15.633 0.588 1.00 86.25 102 GLU A N 1
ATOM 834 C CA . GLU A 1 102 ? 0.053 16.858 -0.115 1.00 86.25 102 GLU A CA 1
ATOM 835 C C . GLU A 1 102 ? -1.011 17.671 0.650 1.00 86.25 102 GLU A C 1
ATOM 837 O O . GLU A 1 102 ? -1.367 18.770 0.228 1.00 86.25 102 GLU A O 1
ATOM 842 N N . GLY A 1 103 ? -1.534 17.156 1.773 1.00 80.44 103 GLY A N 1
ATOM 843 C CA . GLY A 1 103 ? -2.669 17.765 2.474 1.00 80.44 103 GLY A CA 1
ATOM 844 C C . GLY A 1 103 ? -3.961 17.721 1.651 1.00 80.44 103 GLY A C 1
ATOM 845 O O . GLY A 1 103 ? -4.879 18.511 1.883 1.00 80.44 103 GLY A O 1
ATOM 846 N N . ASP A 1 104 ? -4.022 16.812 0.677 1.00 77.19 104 ASP A N 1
ATOM 847 C CA . ASP A 1 104 ? -5.147 16.622 -0.226 1.00 77.19 104 ASP A CA 1
ATOM 848 C C . ASP A 1 104 ? -6.353 16.070 0.550 1.00 77.19 104 ASP A C 1
ATOM 850 O O . ASP A 1 104 ? -6.256 15.124 1.344 1.00 77.19 104 ASP A O 1
ATOM 854 N N . ARG A 1 105 ? -7.524 16.663 0.303 1.00 69.81 105 ARG A N 1
ATOM 855 C CA . ARG A 1 105 ? -8.786 16.291 0.955 1.00 69.81 105 ARG A CA 1
ATOM 856 C C . ARG A 1 105 ? -9.255 14.888 0.558 1.00 69.81 105 ARG A C 1
ATOM 858 O O . ARG A 1 105 ? -10.071 14.302 1.272 1.00 69.81 105 ARG A O 1
ATOM 865 N N . ASP A 1 106 ? -8.714 14.322 -0.520 1.00 83.25 106 ASP A N 1
ATOM 866 C CA . ASP A 1 106 ? -9.145 13.027 -1.049 1.00 83.25 106 ASP A CA 1
ATOM 867 C C . ASP A 1 106 ? -8.544 11.806 -0.333 1.00 83.25 106 ASP A C 1
ATOM 869 O O . ASP A 1 106 ? -9.003 10.680 -0.559 1.00 83.25 106 ASP A O 1
ATOM 873 N N . ALA A 1 107 ? -7.579 11.980 0.581 1.00 89.00 107 ALA A N 1
ATOM 874 C CA . ALA A 1 107 ? -6.916 10.867 1.274 1.00 89.00 107 ALA A CA 1
ATOM 875 C C . ALA A 1 107 ? -7.912 9.902 1.960 1.00 89.00 107 ALA A C 1
ATOM 877 O O . ALA A 1 107 ? -7.796 8.676 1.854 1.00 89.00 107 ALA A O 1
ATOM 878 N N . THR A 1 108 ? -8.954 10.437 2.601 1.00 92.19 108 THR A N 1
ATOM 879 C CA . THR A 1 108 ? -10.010 9.632 3.239 1.00 92.19 108 THR A CA 1
ATOM 880 C C . THR A 1 108 ? -10.852 8.867 2.214 1.00 92.19 108 THR A C 1
ATOM 882 O O . THR A 1 108 ? -11.178 7.695 2.427 1.00 92.19 108 THR A O 1
ATOM 885 N N . SER A 1 109 ? -11.175 9.491 1.078 1.00 94.44 109 SER A N 1
ATOM 886 C CA . SER A 1 109 ? -11.924 8.859 -0.017 1.00 94.44 109 SER A CA 1
ATOM 887 C C . SER A 1 109 ? -11.133 7.717 -0.657 1.00 94.44 109 SER A C 1
ATOM 889 O O . SER A 1 109 ? -11.702 6.667 -0.962 1.00 94.44 109 SER A O 1
ATOM 891 N N . ILE A 1 110 ? -9.813 7.871 -0.791 1.00 95.81 110 ILE A N 1
ATOM 892 C CA . ILE A 1 110 ? -8.919 6.813 -1.280 1.00 95.81 110 ILE A CA 1
ATOM 893 C C . ILE A 1 110 ? -8.970 5.597 -0.353 1.00 95.81 110 ILE A C 1
ATOM 895 O O . ILE A 1 110 ? -9.172 4.481 -0.830 1.00 95.81 110 ILE A O 1
ATOM 899 N N . LEU A 1 111 ? -8.863 5.789 0.967 1.00 95.38 111 LEU A N 1
ATOM 900 C CA . LEU A 1 111 ? -8.970 4.683 1.928 1.00 95.38 111 LEU A CA 1
ATOM 901 C C . LEU A 1 111 ? -10.355 4.031 1.930 1.00 95.38 111 LEU A C 1
ATOM 903 O O . LEU A 1 111 ? -10.447 2.806 2.025 1.00 95.38 111 LEU A O 1
ATOM 907 N N . LYS A 1 112 ? -11.423 4.823 1.783 1.00 96.12 112 LYS A N 1
ATOM 908 C CA . LYS A 1 112 ? -12.790 4.305 1.645 1.00 96.12 112 LYS A CA 1
ATOM 909 C C . LYS A 1 112 ? -12.907 3.378 0.432 1.00 96.12 112 LYS A C 1
ATOM 911 O O . LYS A 1 112 ? -13.422 2.269 0.561 1.00 96.12 112 LYS A O 1
ATOM 916 N N . ASN A 1 113 ? -12.394 3.804 -0.721 1.00 97.19 113 ASN A N 1
ATOM 917 C CA . ASN A 1 113 ? -12.416 3.012 -1.952 1.00 97.19 113 ASN A CA 1
ATOM 918 C C . ASN A 1 113 ? -11.522 1.768 -1.846 1.00 97.19 113 ASN A C 1
ATOM 920 O O . ASN A 1 113 ? -11.939 0.676 -2.232 1.00 97.19 113 ASN A O 1
ATOM 924 N N . ALA A 1 114 ? -10.337 1.906 -1.247 1.00 97.31 114 ALA A N 1
ATOM 925 C CA . ALA A 1 114 ? -9.437 0.789 -0.986 1.00 97.31 114 ALA A CA 1
ATOM 926 C C . ALA A 1 114 ? -10.102 -0.282 -0.109 1.00 97.31 114 ALA A C 1
ATOM 928 O O . ALA A 1 114 ? -10.005 -1.471 -0.411 1.00 97.31 114 ALA A O 1
ATOM 929 N N . LEU A 1 115 ? -10.805 0.129 0.952 1.00 96.56 115 LEU A N 1
ATOM 930 C CA . LEU A 1 115 ? -11.532 -0.775 1.842 1.00 96.56 115 LEU A CA 1
ATOM 931 C C . LEU A 1 115 ? -12.748 -1.410 1.158 1.00 96.56 115 LEU A C 1
ATOM 933 O O . LEU A 1 115 ? -13.011 -2.586 1.382 1.00 96.56 115 LEU A O 1
ATOM 937 N N . ALA A 1 116 ? -13.468 -0.666 0.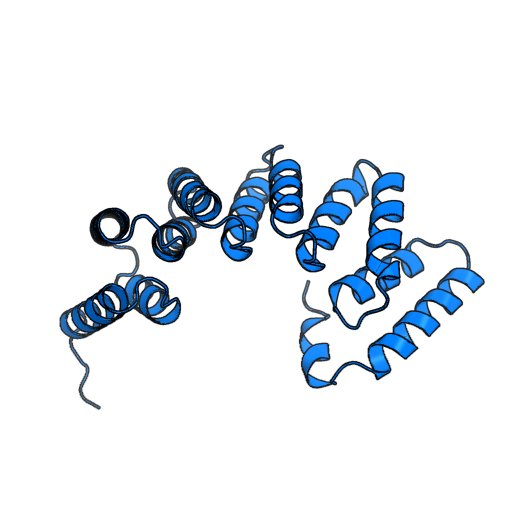314 1.00 97.19 116 ALA A N 1
ATOM 938 C CA . ALA A 1 116 ? -14.574 -1.216 -0.469 1.00 97.19 116 ALA A CA 1
ATOM 939 C C . ALA A 1 116 ? -14.094 -2.306 -1.439 1.00 97.19 116 ALA A C 1
ATOM 941 O O . ALA A 1 116 ? -14.749 -3.337 -1.575 1.00 97.19 116 ALA A O 1
ATOM 942 N N . ALA A 1 117 ? -12.927 -2.110 -2.059 1.00 97.38 117 ALA A N 1
ATOM 943 C CA . ALA A 1 117 ? -12.292 -3.143 -2.864 1.00 97.38 117 ALA A CA 1
ATOM 944 C C . ALA A 1 117 ? -11.774 -4.304 -1.994 1.00 97.38 117 ALA A C 1
ATOM 946 O O . ALA A 1 117 ? -11.915 -5.453 -2.386 1.00 97.38 117 ALA A O 1
ATOM 947 N N . ASN A 1 118 ? -11.249 -4.038 -0.794 1.00 96.50 118 ASN A N 1
ATOM 948 C CA . ASN A 1 118 ? -10.577 -5.025 0.062 1.00 96.50 118 ASN A CA 1
ATOM 949 C C . ASN A 1 118 ? -11.252 -5.153 1.455 1.00 96.50 118 ASN A C 1
ATOM 951 O O . ASN A 1 118 ? -10.612 -4.868 2.476 1.00 96.50 118 ASN A O 1
ATOM 955 N N . PRO A 1 119 ? -12.523 -5.595 1.559 1.00 92.81 119 PRO A N 1
ATOM 956 C CA . PRO A 1 119 ? -13.338 -5.476 2.783 1.00 92.81 119 PRO A CA 1
ATOM 957 C C . PRO A 1 119 ? -12.837 -6.300 3.985 1.00 92.81 119 PRO A C 1
ATOM 959 O O . PRO A 1 119 ? -13.207 -6.037 5.135 1.00 92.81 119 PRO A O 1
ATOM 962 N N . GLY A 1 120 ? -11.986 -7.299 3.740 1.00 90.19 120 GLY A N 1
ATOM 963 C CA . GLY A 1 120 ? -11.359 -8.121 4.777 1.00 90.19 120 GLY A CA 1
ATOM 964 C C . GLY A 1 120 ? -10.087 -7.521 5.382 1.00 90.19 120 GLY A C 1
ATOM 965 O O . GLY A 1 120 ? -9.630 -8.001 6.415 1.00 90.19 120 GLY A O 1
ATOM 966 N N . ASN A 1 121 ? -9.512 -6.477 4.779 1.00 92.31 121 ASN A N 1
ATOM 967 C CA . ASN A 1 121 ? -8.188 -5.996 5.154 1.00 92.31 121 ASN A CA 1
ATOM 968 C C . ASN A 1 121 ? -8.226 -5.123 6.425 1.00 92.31 121 ASN A C 1
ATOM 970 O O . ASN A 1 121 ? -8.652 -3.965 6.393 1.00 92.31 121 ASN A O 1
ATOM 974 N N . ALA A 1 122 ? -7.741 -5.664 7.546 1.00 91.25 122 ALA A N 1
ATOM 975 C CA . ALA A 1 122 ? -7.752 -4.977 8.837 1.00 91.25 122 ALA A CA 1
ATOM 976 C C . ALA A 1 122 ? -6.872 -3.714 8.855 1.00 91.25 122 ALA A C 1
ATOM 978 O O . ALA A 1 122 ? -7.262 -2.710 9.450 1.00 91.25 122 ALA A O 1
ATOM 979 N N . LYS A 1 123 ? -5.741 -3.705 8.133 1.00 92.50 123 LYS A N 1
ATOM 980 C CA . LYS A 1 123 ? -4.878 -2.516 7.980 1.00 92.50 123 LYS A CA 1
ATOM 981 C C . LYS A 1 123 ? -5.620 -1.350 7.333 1.00 92.50 123 LYS A C 1
ATOM 983 O O . LYS A 1 123 ? -5.513 -0.222 7.813 1.00 92.50 123 LYS A O 1
ATOM 988 N N . LEU A 1 124 ? -6.345 -1.601 6.243 1.00 94.69 124 LEU A N 1
ATOM 989 C CA . LEU A 1 124 ? -7.125 -0.576 5.544 1.00 94.69 124 LEU A CA 1
ATOM 990 C C . LEU A 1 124 ? -8.305 -0.107 6.394 1.00 94.69 124 LEU A C 1
ATOM 992 O O . LEU A 1 124 ? -8.505 1.099 6.516 1.00 94.69 124 LEU A O 1
ATOM 996 N N . ALA A 1 125 ? -9.021 -1.032 7.040 1.00 95.25 125 ALA A N 1
ATOM 997 C CA . ALA A 1 125 ? -10.102 -0.686 7.961 1.00 95.25 125 ALA A CA 1
ATOM 998 C C . ALA A 1 125 ? -9.601 0.210 9.104 1.00 95.25 125 ALA A C 1
ATOM 1000 O O . ALA A 1 125 ? -10.205 1.239 9.396 1.00 95.25 125 ALA A O 1
ATOM 1001 N N . PHE A 1 126 ? -8.458 -0.139 9.698 1.00 94.50 126 PHE A N 1
ATOM 1002 C CA . PHE A 1 126 ? -7.821 0.639 10.755 1.00 94.50 126 PHE A CA 1
ATOM 1003 C C . PHE A 1 126 ? -7.377 2.023 10.279 1.00 94.50 126 PHE A C 1
ATOM 1005 O O . PHE A 1 126 ? -7.659 3.019 10.941 1.00 94.50 126 PHE A O 1
ATOM 1012 N N . ARG A 1 127 ? -6.709 2.115 9.122 1.00 93.62 127 ARG A N 1
ATOM 1013 C CA . ARG A 1 127 ? -6.287 3.407 8.554 1.00 93.62 127 ARG A CA 1
ATOM 1014 C C . ARG A 1 127 ? -7.480 4.303 8.242 1.00 93.62 127 ARG A C 1
ATOM 1016 O O . ARG A 1 127 ? -7.430 5.482 8.567 1.00 93.62 127 ARG A O 1
ATOM 1023 N N . TYR A 1 128 ? -8.545 3.740 7.675 1.00 95.56 128 TYR A N 1
ATOM 1024 C CA . TYR A 1 128 ? -9.782 4.471 7.414 1.00 95.56 128 TYR A CA 1
ATOM 1025 C C . TYR A 1 128 ? -10.454 4.933 8.710 1.00 95.56 128 TYR A C 1
ATOM 1027 O O . TYR A 1 128 ? -10.851 6.082 8.808 1.00 95.56 128 TYR A O 1
ATOM 1035 N N . ALA A 1 129 ? -10.513 4.092 9.746 1.00 95.31 129 ALA A N 1
ATOM 1036 C CA . ALA A 1 129 ? -11.006 4.522 11.054 1.00 95.31 129 ALA A CA 1
ATOM 1037 C C . ALA A 1 129 ? -10.206 5.726 11.583 1.00 95.31 129 ALA A C 1
ATOM 1039 O O . ALA A 1 129 ? -10.779 6.696 12.073 1.00 95.31 129 ALA A O 1
ATOM 1040 N N . TYR A 1 130 ? -8.879 5.687 11.441 1.00 92.56 130 TYR A N 1
ATOM 1041 C CA . TYR A 1 130 ? -7.985 6.714 11.967 1.00 92.56 130 TYR A CA 1
ATOM 1042 C C . TYR A 1 130 ? -8.178 8.098 11.324 1.00 92.56 130 TYR A C 1
ATOM 1044 O O . TYR A 1 130 ? -7.851 9.098 11.965 1.00 92.56 130 TYR A O 1
ATOM 1052 N N . THR A 1 131 ? -8.760 8.196 10.120 1.00 92.00 131 THR A N 1
ATOM 1053 C CA . THR A 1 131 ? -9.068 9.503 9.505 1.00 92.00 131 THR A CA 1
ATOM 1054 C C . THR A 1 131 ? -10.107 10.288 10.301 1.00 92.00 131 THR A C 1
ATOM 1056 O O . THR A 1 131 ? -10.127 11.510 10.232 1.00 92.00 131 THR A O 1
ATOM 1059 N N . PHE A 1 132 ? -10.947 9.605 11.083 1.00 92.94 132 PHE A N 1
ATOM 1060 C CA . PHE A 1 132 ? -11.982 10.232 11.904 1.00 92.94 132 PHE A CA 1
ATOM 1061 C C . PHE A 1 132 ? -11.473 10.708 13.266 1.00 92.94 132 PHE A C 1
ATOM 1063 O O . PHE A 1 132 ? -12.169 11.455 13.941 1.00 92.94 132 PHE A O 1
ATOM 1070 N N . LYS A 1 133 ? -10.259 10.323 13.686 1.00 91.69 133 LYS A N 1
ATOM 1071 C CA . LYS A 1 133 ? -9.769 10.528 15.062 1.00 91.69 133 LY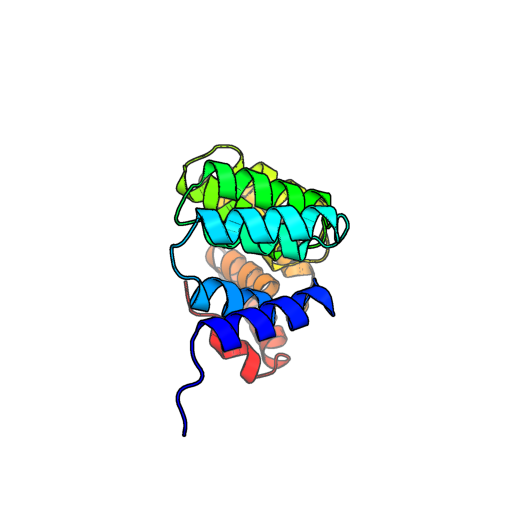S A CA 1
ATOM 1072 C C . LYS A 1 133 ? -9.939 11.962 15.579 1.00 91.69 133 LYS A C 1
ATOM 1074 O O . LYS A 1 133 ? -10.265 12.143 16.747 1.00 91.69 133 LYS A O 1
ATOM 1079 N N . LEU A 1 134 ? -9.674 12.959 14.733 1.00 88.56 134 LEU A N 1
ATOM 1080 C CA . LEU A 1 134 ? -9.748 14.377 15.101 1.00 88.56 134 LEU A CA 1
ATOM 1081 C C . LEU A 1 134 ? -11.046 15.055 14.652 1.00 88.56 134 LEU A C 1
ATOM 1083 O O . LEU A 1 134 ? -11.444 16.048 15.250 1.00 88.56 134 LEU A O 1
ATOM 1087 N N . THR A 1 135 ? -11.686 14.553 13.596 1.00 91.69 135 THR A N 1
ATOM 1088 C CA . THR A 1 135 ? -12.837 15.210 12.958 1.00 91.69 135 THR A CA 1
ATOM 1089 C C . THR A 1 135 ? -14.178 14.647 13.416 1.00 91.69 135 THR A C 1
ATOM 1091 O O . THR A 1 135 ? -15.168 15.366 13.404 1.00 91.69 135 THR A O 1
ATOM 1094 N N . ASP A 1 136 ? -14.214 13.368 13.787 1.00 94.19 136 ASP A N 1
ATOM 1095 C CA . ASP A 1 136 ? -15.405 12.644 14.229 1.00 94.19 136 ASP A CA 1
ATOM 1096 C C . ASP A 1 136 ? -15.009 11.536 15.235 1.00 94.19 136 ASP A C 1
ATOM 1098 O O . ASP A 1 136 ? -14.859 10.357 14.881 1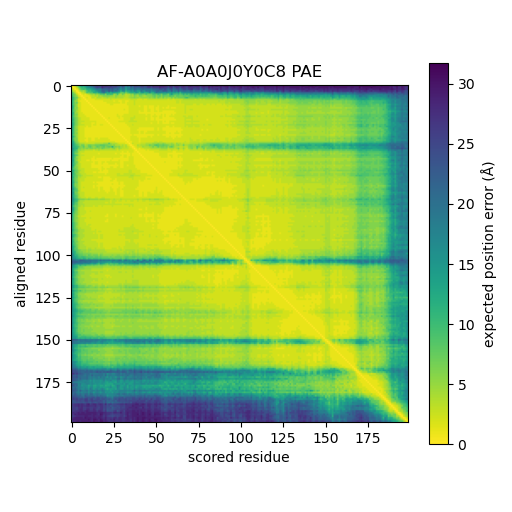.00 94.19 136 ASP A O 1
ATOM 1102 N N . PRO A 1 137 ? -14.769 11.905 16.509 1.00 93.06 137 PRO A N 1
ATOM 1103 C CA . PRO A 1 137 ? -14.334 10.961 17.537 1.00 93.06 137 PRO A CA 1
ATOM 1104 C C . PRO A 1 137 ? -15.335 9.828 17.799 1.00 93.06 137 PRO A C 1
ATOM 1106 O O . PRO A 1 137 ? -14.928 8.727 18.181 1.00 93.06 137 PRO A O 1
ATOM 1109 N N . GLU A 1 138 ? -16.630 10.073 17.578 1.00 93.50 138 GLU A N 1
ATOM 1110 C CA . GLU A 1 138 ? -17.667 9.056 17.735 1.00 93.50 138 GLU A CA 1
ATOM 1111 C C . GLU A 1 138 ? -17.534 7.988 16.644 1.00 93.50 138 GLU A C 1
ATOM 1113 O O . GLU A 1 138 ? -17.392 6.799 16.956 1.00 93.50 138 GLU A O 1
ATOM 1118 N N . GLN A 1 139 ? -17.471 8.400 15.373 1.00 94.94 139 GLN A N 1
ATOM 1119 C CA . GLN A 1 139 ? -17.249 7.489 14.250 1.00 94.94 139 GLN A CA 1
ATOM 1120 C C . GLN A 1 139 ? -15.918 6.742 14.383 1.00 94.94 139 GLN A C 1
ATOM 1122 O O . GLN A 1 139 ? -15.843 5.546 14.069 1.00 94.94 139 GLN A O 1
ATOM 1127 N N . TYR A 1 140 ? -14.870 7.407 14.877 1.00 95.12 140 TYR A N 1
ATOM 1128 C CA . TYR A 1 140 ? -13.590 6.768 15.176 1.00 95.12 140 TYR A CA 1
ATOM 1129 C C . TYR A 1 140 ? -13.760 5.629 16.189 1.00 95.12 140 TYR A C 1
ATOM 1131 O O . TYR A 1 140 ? -13.378 4.489 15.905 1.00 95.12 140 TYR A O 1
ATOM 1139 N N . GLN A 1 141 ? -14.394 5.898 17.333 1.00 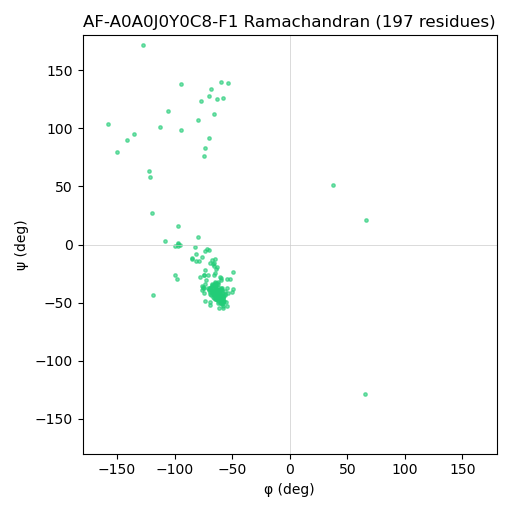93.69 141 GLN A N 1
ATOM 1140 C CA . GLN A 1 141 ? -14.609 4.893 18.374 1.00 93.69 141 GLN A CA 1
ATOM 1141 C C . GLN A 1 141 ? -15.492 3.736 17.881 1.00 93.69 141 GLN A C 1
ATOM 1143 O O . GLN A 1 141 ? -15.177 2.570 18.134 1.00 93.69 141 GLN A O 1
ATOM 1148 N N . GLN A 1 142 ? -16.573 4.027 17.151 1.00 94.12 142 GLN A N 1
ATOM 1149 C CA . GLN A 1 142 ? -17.436 2.998 16.560 1.00 94.12 142 GLN A CA 1
ATOM 1150 C C . GLN A 1 142 ? -16.667 2.114 15.565 1.00 94.12 142 GLN A C 1
ATOM 1152 O O . GLN A 1 142 ? -16.788 0.884 15.588 1.00 94.12 142 GLN A O 1
ATOM 1157 N N . SER A 1 143 ? -15.822 2.721 14.732 1.00 94.69 143 SER A N 1
ATOM 1158 C CA . SER A 1 143 ? -14.999 2.000 13.758 1.00 94.69 143 SER A CA 1
ATOM 1159 C C . SER A 1 143 ? -13.979 1.092 14.445 1.00 94.69 143 SER A C 1
ATOM 1161 O O . SER A 1 143 ? -13.857 -0.076 14.075 1.00 94.69 143 SER A O 1
ATOM 1163 N N . LEU A 1 144 ? -13.303 1.577 15.492 1.00 93.38 144 LEU A N 1
ATOM 1164 C CA . LEU A 1 144 ? -12.396 0.752 16.289 1.00 93.38 144 LEU A CA 1
ATOM 1165 C C . LEU A 1 144 ? -13.125 -0.429 16.948 1.00 93.38 144 LEU A C 1
ATOM 1167 O O . LEU A 1 144 ? -12.614 -1.546 16.896 1.00 93.38 144 LEU A O 1
ATOM 1171 N N . LYS A 1 145 ? -14.331 -0.223 17.507 1.00 91.44 145 LYS A N 1
ATOM 1172 C CA . LYS A 1 145 ? -15.152 -1.307 18.095 1.00 91.44 145 LYS A CA 1
ATOM 1173 C C . LYS A 1 145 ? -15.449 -2.399 17.071 1.00 91.44 145 LYS A C 1
ATOM 1175 O O . LYS A 1 145 ? -15.296 -3.580 17.372 1.00 91.44 145 LYS A O 1
ATOM 1180 N N . LYS A 1 146 ? -15.820 -2.010 15.848 1.00 92.06 146 LYS A N 1
ATOM 1181 C CA . LYS A 1 146 ? -16.087 -2.944 14.743 1.00 92.06 146 LYS A CA 1
ATOM 1182 C C . LYS A 1 146 ? -14.843 -3.723 14.305 1.00 92.06 146 LYS A C 1
ATOM 1184 O O . LYS A 1 146 ? -14.956 -4.867 13.878 1.00 92.06 146 LYS A O 1
ATOM 1189 N N . ILE A 1 147 ? -13.669 -3.100 14.354 1.00 92.19 147 ILE A N 1
ATOM 1190 C CA . ILE A 1 147 ? -12.405 -3.752 13.997 1.00 92.19 147 ILE A CA 1
ATOM 1191 C C . ILE A 1 147 ? -12.002 -4.743 15.099 1.00 92.19 147 ILE A C 1
ATOM 1193 O O . ILE A 1 147 ? -11.746 -5.909 14.807 1.00 92.19 147 ILE A O 1
ATOM 1197 N N . ALA A 1 148 ? -12.033 -4.311 16.362 1.00 87.62 148 ALA A N 1
ATOM 1198 C CA . ALA A 1 148 ? -11.697 -5.139 17.520 1.00 87.62 148 ALA A CA 1
ATOM 1199 C C . ALA A 1 148 ? -12.644 -6.344 17.697 1.00 87.62 148 ALA A C 1
ATOM 1201 O O . ALA A 1 148 ? -12.213 -7.415 18.122 1.00 87.62 148 ALA A O 1
ATOM 1202 N N . SER A 1 149 ? -13.923 -6.219 17.321 1.00 85.75 149 SER A N 1
ATOM 1203 C CA . SER A 1 149 ? -14.908 -7.300 17.477 1.00 85.75 149 SER A CA 1
ATOM 1204 C C . SER A 1 149 ? -14.665 -8.519 16.583 1.00 85.75 149 SER A C 1
ATOM 1206 O O . SER A 1 149 ? -15.250 -9.572 16.835 1.00 85.75 149 SER A O 1
ATOM 1208 N N . LYS A 1 150 ? -13.795 -8.419 15.568 1.00 83.06 150 LYS A N 1
ATOM 1209 C CA . LYS A 1 150 ? -13.457 -9.543 14.681 1.00 83.06 150 LYS A CA 1
ATOM 1210 C C . LYS A 1 150 ? -12.632 -10.649 15.362 1.00 83.06 150 LYS A C 1
ATOM 1212 O O . LYS A 1 150 ? -12.408 -11.666 14.713 1.00 83.06 150 LYS A O 1
ATOM 1217 N N . LYS A 1 151 ? -12.211 -10.466 16.627 1.00 68.75 151 LYS A N 1
ATOM 1218 C CA . LYS A 1 151 ? -11.585 -11.476 17.515 1.00 68.75 151 LYS A CA 1
ATOM 1219 C C . LYS A 1 151 ? -10.638 -12.443 16.790 1.00 68.75 151 LYS A C 1
ATOM 1221 O O . LYS A 1 151 ? -10.772 -13.658 16.887 1.00 68.75 151 LYS A O 1
ATOM 1226 N N . ASN A 1 152 ? -9.701 -11.889 16.029 1.00 75.31 152 ASN A N 1
ATOM 1227 C CA . ASN A 1 152 ? -8.642 -12.653 15.386 1.00 75.31 152 ASN A CA 1
ATOM 1228 C C . ASN A 1 152 ? -7.282 -12.034 15.725 1.00 75.31 152 ASN A C 1
ATOM 1230 O O . ASN A 1 152 ? -7.205 -10.951 16.307 1.00 75.31 152 ASN A O 1
ATOM 1234 N N . THR A 1 153 ? -6.224 -12.731 15.337 1.00 72.38 153 THR A N 1
ATOM 1235 C CA . THR A 1 153 ? -4.834 -12.394 15.643 1.00 72.38 153 THR A CA 1
ATOM 1236 C C . THR A 1 153 ? -4.236 -11.307 14.746 1.00 72.38 153 THR A C 1
ATOM 1238 O O . THR A 1 153 ? -3.051 -11.011 14.851 1.00 72.38 153 THR A O 1
ATOM 1241 N N . ASP A 1 154 ? -5.019 -10.666 13.870 1.00 84.94 154 ASP A N 1
ATOM 1242 C CA . ASP A 1 154 ? -4.491 -9.590 13.032 1.00 84.94 154 ASP A CA 1
ATOM 1243 C C . ASP A 1 154 ? -4.024 -8.414 13.906 1.00 84.94 154 ASP A C 1
ATOM 1245 O O . ASP A 1 154 ? -4.793 -7.849 14.692 1.00 84.94 154 ASP A O 1
ATOM 1249 N N . LYS A 1 155 ? -2.762 -7.999 13.737 1.00 84.94 155 LYS A N 1
ATOM 1250 C CA . LYS A 1 155 ? -2.142 -6.922 14.524 1.00 84.94 155 LYS A CA 1
ATOM 1251 C C . LYS A 1 155 ? -2.951 -5.621 14.549 1.00 84.94 155 LYS A C 1
ATOM 1253 O O . LYS A 1 155 ? -2.897 -4.887 15.535 1.00 84.94 155 LYS A O 1
ATOM 1258 N N . TYR A 1 156 ? -3.721 -5.313 13.502 1.00 89.12 156 TYR A N 1
ATOM 1259 C CA . TYR A 1 156 ? -4.566 -4.117 13.458 1.00 89.12 156 TYR A CA 1
ATOM 1260 C C . TYR A 1 156 ? -5.862 -4.267 14.253 1.00 89.12 156 TYR A C 1
ATOM 1262 O O . TYR A 1 156 ? -6.349 -3.270 14.790 1.00 89.12 156 TYR A O 1
ATOM 1270 N N . ASN A 1 157 ? -6.383 -5.486 14.394 1.00 86.50 157 ASN A N 1
ATOM 1271 C CA . ASN A 1 157 ? -7.500 -5.758 15.296 1.00 86.50 157 ASN A CA 1
ATOM 1272 C C . ASN A 1 157 ? -7.075 -5.562 16.744 1.00 86.50 157 ASN A C 1
ATOM 1274 O O . ASN A 1 157 ? -7.769 -4.894 17.515 1.00 86.50 157 ASN A O 1
ATOM 1278 N N . VAL A 1 158 ? -5.881 -6.044 17.080 1.00 84.06 158 VAL A N 1
ATOM 1279 C CA . VAL A 1 158 ? -5.346 -5.872 18.426 1.00 84.06 158 VAL A CA 1
ATOM 1280 C C . VAL A 1 158 ? -4.968 -4.416 18.712 1.00 84.06 158 VAL A C 1
ATOM 1282 O O . VAL A 1 158 ? -5.285 -3.887 19.779 1.00 84.06 158 VAL A O 1
ATOM 1285 N N . LYS A 1 159 ? -4.387 -3.709 17.733 1.00 87.75 159 LYS A N 1
ATOM 1286 C CA . LYS A 1 159 ? -4.134 -2.263 17.834 1.00 87.75 159 LYS A CA 1
ATOM 1287 C C . LYS A 1 159 ? -5.428 -1.468 18.031 1.00 87.75 159 LYS A C 1
ATOM 1289 O O . LYS A 1 159 ? -5.441 -0.523 18.817 1.00 87.75 159 LYS A O 1
ATOM 1294 N N . ALA A 1 160 ? -6.518 -1.846 17.359 1.00 90.19 160 ALA A N 1
ATOM 1295 C CA . ALA A 1 160 ? -7.818 -1.211 17.558 1.00 90.19 160 ALA A CA 1
ATOM 1296 C C . ALA A 1 160 ? -8.357 -1.430 18.978 1.00 90.19 160 ALA A C 1
ATOM 1298 O O . ALA A 1 160 ? -8.812 -0.473 19.603 1.00 90.19 160 ALA A O 1
ATOM 1299 N N . ALA A 1 161 ? -8.257 -2.655 19.502 1.00 86.50 161 ALA A N 1
ATOM 1300 C CA . ALA A 1 161 ? -8.664 -2.971 20.868 1.00 86.50 161 ALA A CA 1
ATOM 1301 C C . ALA A 1 161 ? -7.846 -2.184 21.909 1.00 86.50 161 ALA A C 1
ATOM 1303 O O . ALA A 1 161 ? -8.425 -1.609 22.831 1.00 86.50 161 ALA A O 1
ATOM 1304 N N . SER A 1 162 ? -6.523 -2.083 21.726 1.00 85.50 162 SER A N 1
ATOM 1305 C CA . SER A 1 162 ? -5.648 -1.300 22.614 1.00 85.50 162 SER A CA 1
ATOM 1306 C C . SER A 1 162 ? -6.058 0.171 22.647 1.00 85.50 162 SER A C 1
ATOM 1308 O O . SER A 1 162 ? -6.211 0.749 23.718 1.00 85.50 162 SER A O 1
ATOM 1310 N N . LEU A 1 163 ? -6.319 0.769 21.481 1.00 89.94 163 LEU A N 1
ATOM 1311 C CA . LEU A 1 163 ? -6.742 2.168 21.407 1.00 89.94 163 LEU A CA 1
ATOM 1312 C C . LEU A 1 163 ? -8.128 2.393 22.024 1.00 89.94 163 LEU A C 1
ATOM 1314 O O . LEU A 1 163 ? -8.352 3.431 22.639 1.00 89.94 163 LEU A O 1
ATOM 1318 N N . LEU A 1 164 ? -9.056 1.437 21.912 1.00 87.50 164 LEU A N 1
ATOM 1319 C CA . LEU A 1 164 ? -10.337 1.514 22.625 1.00 87.50 164 LEU A CA 1
ATOM 1320 C C . LEU A 1 164 ? -10.157 1.500 24.140 1.00 87.50 164 LEU A C 1
ATOM 1322 O O . LEU A 1 164 ? -10.870 2.226 24.834 1.00 87.50 164 LEU A O 1
ATOM 1326 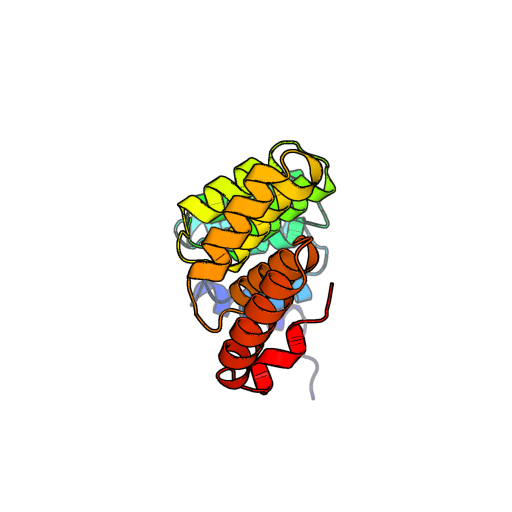N N . ALA A 1 165 ? -9.225 0.689 24.643 1.00 85.81 165 ALA A N 1
ATOM 1327 C CA . ALA A 1 165 ? -8.905 0.663 26.062 1.00 85.81 165 ALA A CA 1
ATOM 1328 C C . ALA A 1 165 ? -8.335 2.018 26.504 1.00 85.81 165 ALA A C 1
ATOM 1330 O O . ALA A 1 165 ? -8.764 2.560 27.518 1.00 85.81 165 ALA A O 1
ATOM 1331 N N . ASP A 1 166 ? -7.451 2.627 25.715 1.00 84.69 166 ASP A N 1
ATOM 1332 C CA . ASP A 1 166 ? -6.885 3.939 26.045 1.00 84.69 166 ASP A CA 1
ATOM 1333 C C . ASP A 1 166 ? -7.941 5.051 26.084 1.00 84.69 166 ASP A C 1
ATOM 1335 O O . ASP A 1 166 ? -7.927 5.875 27.001 1.00 84.69 166 ASP A O 1
ATOM 1339 N N . ILE A 1 167 ? -8.883 5.032 25.133 1.00 84.88 167 ILE A N 1
ATOM 1340 C CA . ILE A 1 167 ? -9.975 6.015 25.016 1.00 84.88 167 ILE A CA 1
ATOM 1341 C C . ILE A 1 167 ? -11.065 5.800 26.077 1.00 84.88 167 ILE A C 1
ATOM 1343 O O . ILE A 1 167 ? -11.781 6.738 26.424 1.00 84.88 167 ILE A O 1
ATOM 1347 N N . SER A 1 168 ? -11.231 4.578 26.591 1.00 79.62 168 SER A N 1
ATOM 1348 C CA . SER A 1 168 ? -12.207 4.313 27.648 1.00 79.62 168 SER A CA 1
ATOM 1349 C C . SER A 1 168 ? -11.892 5.155 28.888 1.00 79.62 168 SER A C 1
ATOM 1351 O O . SER A 1 168 ? -10.742 5.284 29.286 1.00 79.62 168 SER A O 1
ATOM 1353 N N . ASN A 1 169 ? -12.904 5.707 29.551 1.00 75.56 169 ASN A N 1
ATOM 1354 C CA . ASN A 1 169 ? -12.726 6.376 30.847 1.00 75.56 169 ASN A CA 1
ATOM 1355 C C . ASN A 1 169 ? -13.022 5.441 32.034 1.00 75.56 169 ASN A C 1
ATOM 1357 O O . ASN A 1 169 ? -12.899 5.837 33.189 1.00 75.56 169 ASN A O 1
ATOM 1361 N N . SER A 1 170 ? -13.397 4.190 31.759 1.00 78.62 170 SER A N 1
ATOM 1362 C CA . SER A 1 170 ? -13.849 3.210 32.747 1.00 78.62 170 SER A CA 1
ATOM 1363 C C . SER A 1 170 ? -12.766 2.162 32.993 1.00 78.62 170 SER A C 1
ATOM 1365 O O . SER A 1 170 ? -12.426 1.387 32.099 1.00 78.62 170 SER A O 1
ATOM 1367 N N . TYR A 1 171 ? -12.217 2.127 34.212 1.00 71.06 171 TYR A N 1
ATOM 1368 C CA . TYR A 1 171 ? -11.194 1.147 34.598 1.00 71.06 171 TYR A CA 1
ATOM 1369 C C . TYR A 1 171 ? -11.644 -0.318 34.399 1.00 71.06 171 TYR A C 1
ATOM 1371 O O . TYR A 1 171 ? -10.857 -1.089 33.847 1.00 71.06 171 TYR A O 1
ATOM 1379 N N . PRO A 1 172 ? -12.887 -0.720 34.748 1.00 77.69 172 PRO A N 1
ATOM 1380 C CA . PRO A 1 172 ? -13.392 -2.058 34.432 1.00 77.69 172 PRO A CA 1
ATOM 1381 C C . PRO A 1 172 ? -13.369 -2.383 32.933 1.00 77.69 172 PRO A C 1
ATOM 1383 O O . PRO A 1 172 ? -12.932 -3.467 32.550 1.00 77.69 172 PRO A O 1
ATOM 1386 N N . ASP A 1 173 ? -13.764 -1.434 32.079 1.00 74.44 173 ASP A N 1
ATOM 1387 C CA . ASP A 1 173 ? -13.783 -1.641 30.626 1.00 74.44 173 ASP A CA 1
ATOM 1388 C C . ASP A 1 173 ? -12.367 -1.710 30.046 1.00 74.44 173 ASP A C 1
ATOM 1390 O O . ASP A 1 173 ? -12.099 -2.541 29.179 1.00 74.44 173 ASP A O 1
ATOM 1394 N N . LYS A 1 174 ? -11.436 -0.891 30.561 1.00 76.81 174 LYS A N 1
ATOM 1395 C CA . LYS A 1 174 ? -10.008 -0.988 30.216 1.00 76.81 174 LYS A CA 1
ATOM 1396 C C . LYS A 1 174 ? -9.458 -2.360 30.555 1.00 76.81 174 LYS A C 1
ATOM 1398 O O . LYS A 1 174 ? -8.843 -2.993 29.705 1.00 76.81 174 LYS A O 1
ATOM 1403 N N . LYS A 1 175 ? -9.680 -2.809 31.795 1.00 77.31 175 LYS A N 1
ATOM 1404 C CA . LYS A 1 175 ? -9.185 -4.096 32.285 1.00 77.31 175 LYS A CA 1
ATOM 1405 C C . LYS A 1 175 ? -9.705 -5.238 31.413 1.00 77.31 175 LYS A C 1
ATOM 1407 O O . LYS A 1 175 ? -8.899 -6.026 30.935 1.00 77.31 175 LYS A O 1
ATOM 1412 N N . LYS A 1 176 ? -11.011 -5.259 31.132 1.00 80.44 176 LYS A N 1
ATOM 1413 C CA . LYS A 1 176 ? -11.628 -6.262 30.257 1.00 80.44 176 LYS A CA 1
ATOM 1414 C C . LYS A 1 176 ? -11.011 -6.265 28.854 1.00 80.44 176 LYS A C 1
ATOM 1416 O O . LYS A 1 176 ? -10.648 -7.323 28.356 1.00 80.44 176 LYS A O 1
ATOM 1421 N N . LEU A 1 177 ? -10.854 -5.095 28.230 1.00 75.56 177 LEU A N 1
ATOM 1422 C CA . LEU A 1 177 ? -10.247 -4.992 26.897 1.00 75.56 177 LEU A CA 1
ATOM 1423 C C . LEU A 1 177 ? -8.790 -5.468 26.897 1.00 75.56 177 LEU A C 1
ATOM 1425 O O . LEU A 1 177 ? -8.383 -6.181 25.986 1.00 75.56 177 LEU A O 1
ATOM 1429 N N . TYR A 1 178 ? -8.008 -5.123 27.922 1.00 77.56 178 TYR A N 1
ATOM 1430 C CA . TYR A 1 178 ? -6.628 -5.592 28.054 1.00 77.56 178 TYR A CA 1
ATOM 1431 C C . TYR A 1 178 ? -6.527 -7.101 28.314 1.00 77.56 178 TYR A C 1
ATOM 1433 O O . TYR A 1 178 ? -5.604 -7.738 27.805 1.00 77.56 178 TYR A O 1
ATOM 1441 N N . GLU A 1 179 ? -7.469 -7.687 29.052 1.00 79.75 179 GLU A N 1
ATOM 1442 C CA . GLU A 1 179 ? -7.570 -9.140 2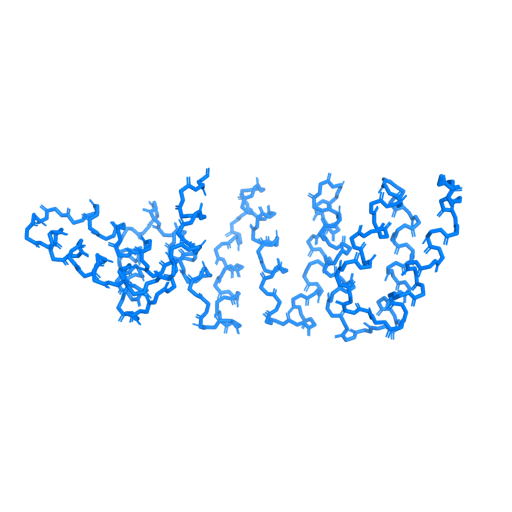9.236 1.00 79.75 179 GLU A CA 1
ATOM 1443 C C . GLU A 1 179 ? -7.901 -9.846 27.909 1.00 79.75 179 GLU A C 1
ATOM 1445 O O . GLU A 1 179 ? -7.182 -10.767 27.523 1.00 79.75 179 GLU A O 1
ATOM 1450 N N . GLU A 1 180 ? -8.876 -9.344 27.142 1.00 74.38 180 GLU A N 1
ATOM 1451 C CA . GLU A 1 180 ? -9.219 -9.862 25.804 1.00 74.38 180 GLU A CA 1
ATOM 1452 C C . GLU A 1 180 ? -8.042 -9.739 24.811 1.00 74.38 180 GLU A C 1
ATOM 1454 O O . GLU A 1 180 ? -7.773 -10.652 24.022 1.00 74.38 180 GLU A O 1
ATOM 1459 N N . ILE A 1 181 ? -7.300 -8.627 24.867 1.00 74.69 181 ILE A N 1
ATOM 1460 C CA . ILE A 1 181 ? -6.072 -8.406 24.087 1.00 74.69 181 ILE A CA 1
ATOM 1461 C C . ILE A 1 181 ? -4.997 -9.422 24.472 1.00 74.69 181 ILE A C 1
ATOM 1463 O O . ILE A 1 181 ? -4.369 -10.002 23.588 1.00 74.69 181 ILE A O 1
ATOM 1467 N N . LYS A 1 182 ? -4.779 -9.647 25.772 1.00 74.38 182 LYS A N 1
ATOM 1468 C CA . LYS A 1 182 ? -3.780 -10.594 26.280 1.00 74.38 182 LYS A CA 1
ATOM 1469 C C . LYS A 1 182 ? -4.091 -12.020 25.830 1.00 74.38 182 LYS A C 1
ATOM 1471 O O . LYS A 1 182 ? -3.192 -12.696 25.342 1.00 74.38 182 LYS A O 1
ATOM 1476 N N . GLU A 1 183 ? -5.338 -12.463 25.959 1.00 71.88 183 GLU A N 1
ATOM 1477 C CA . GLU A 1 183 ? -5.771 -13.786 25.490 1.00 71.88 183 GLU A CA 1
ATOM 1478 C C . GLU A 1 183 ? -5.570 -13.944 23.978 1.00 71.88 183 GLU A C 1
ATOM 1480 O O . GLU A 1 183 ? -5.041 -14.959 23.526 1.00 71.88 183 GLU A O 1
ATOM 1485 N N . SER A 1 184 ? -5.901 -12.906 23.205 1.00 66.62 184 SER A N 1
ATOM 1486 C CA . SER A 1 184 ? -5.698 -12.899 21.753 1.00 66.62 184 SER A CA 1
ATOM 1487 C C . SER A 1 184 ? -4.209 -12.922 21.380 1.00 66.62 184 SER A C 1
ATOM 1489 O O . SER A 1 184 ? -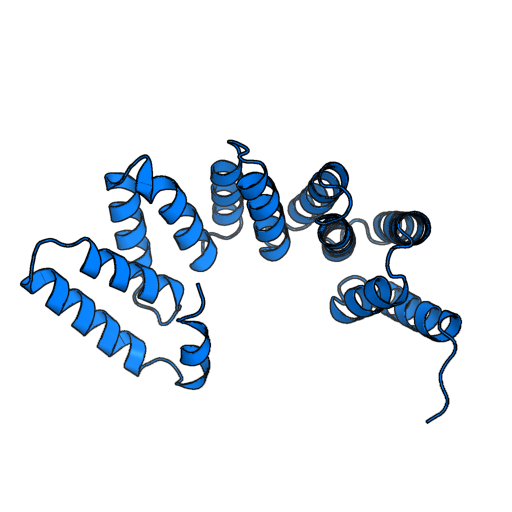3.819 -13.680 20.499 1.00 66.62 184 SER A O 1
ATOM 1491 N N . TYR A 1 185 ? -3.353 -12.158 22.070 1.00 62.62 185 TYR A N 1
ATOM 1492 C CA . TYR A 1 185 ? -1.901 -12.119 21.832 1.00 62.62 185 TYR A CA 1
ATOM 1493 C C . TYR A 1 185 ? -1.182 -13.413 22.194 1.00 62.62 185 TYR A C 1
ATOM 1495 O O . TYR A 1 185 ? -0.244 -13.792 21.501 1.00 62.62 185 TYR A O 1
ATOM 1503 N N . LEU A 1 186 ? -1.607 -14.095 23.258 1.00 61.31 186 LEU A N 1
ATOM 1504 C CA . LEU A 1 186 ? -1.029 -15.385 23.652 1.00 61.31 186 LEU A CA 1
ATOM 1505 C C . LEU A 1 186 ? -1.280 -16.489 22.609 1.00 61.31 186 LEU A C 1
ATOM 1507 O O . LEU A 1 186 ? -0.652 -17.542 22.678 1.00 61.31 186 LEU A O 1
ATOM 1511 N N . SER A 1 187 ? -2.168 -16.236 21.642 1.00 61.34 187 SER A N 1
ATOM 1512 C CA . SER A 1 187 ? -2.419 -17.104 20.486 1.00 61.34 187 SER A CA 1
ATOM 1513 C C . SER A 1 187 ? -1.664 -16.701 19.206 1.00 61.34 187 SER A C 1
ATOM 1515 O O . SER A 1 187 ? -1.779 -17.394 18.196 1.00 61.34 187 SER A O 1
ATOM 1517 N N . ILE A 1 188 ? -0.890 -15.606 19.234 1.00 59.69 188 ILE A N 1
ATOM 1518 C CA . ILE A 1 188 ? -0.067 -15.117 18.111 1.00 59.69 188 ILE A CA 1
ATOM 1519 C C . ILE A 1 188 ? 1.360 -15.655 18.243 1.00 59.69 188 ILE A C 1
ATOM 1521 O O . ILE A 1 188 ? 1.932 -15.635 19.333 1.00 59.69 188 ILE A O 1
ATOM 1525 N N . ASP A 1 189 ? 1.960 -16.094 17.133 1.00 57.34 189 ASP A N 1
ATOM 1526 C CA . ASP A 1 189 ? 3.372 -16.482 17.096 1.00 57.34 189 ASP A CA 1
ATOM 1527 C C . ASP A 1 189 ? 4.268 -15.300 17.541 1.00 57.34 189 ASP A C 1
ATOM 1529 O O . ASP A 1 189 ? 4.188 -14.208 16.962 1.00 57.34 189 ASP A O 1
ATOM 1533 N N . PRO A 1 190 ? 5.160 -15.487 18.534 1.00 55.00 190 PRO A N 1
ATOM 1534 C CA . PRO A 1 190 ? 6.137 -14.483 18.957 1.00 55.00 190 PRO A CA 1
ATOM 1535 C C . PRO A 1 190 ? 6.970 -13.840 17.831 1.00 55.00 190 PRO A C 1
ATOM 1537 O O . PRO A 1 190 ? 7.476 -12.726 18.008 1.00 55.00 190 PRO A O 1
ATOM 1540 N N . ALA A 1 191 ? 7.128 -14.497 16.677 1.00 54.25 191 ALA A N 1
ATOM 1541 C CA . ALA A 1 191 ? 7.791 -13.940 15.497 1.00 54.25 191 ALA A CA 1
ATOM 1542 C C . ALA A 1 191 ? 7.037 -12.742 14.879 1.00 54.25 191 ALA A C 1
ATOM 1544 O O . ALA A 1 191 ? 7.679 -11.803 14.404 1.00 54.25 191 ALA A O 1
ATOM 1545 N N . GLU A 1 192 ? 5.703 -12.717 14.949 1.00 51.19 192 GLU A N 1
ATOM 1546 C CA . GLU A 1 192 ? 4.862 -11.645 14.386 1.00 51.19 192 GLU A CA 1
ATOM 1547 C C . GLU A 1 192 ? 4.769 -10.406 15.302 1.00 51.19 192 GLU A C 1
ATOM 1549 O O . GLU A 1 192 ? 4.379 -9.318 14.868 1.00 51.19 192 GLU A O 1
ATOM 1554 N N . ILE A 1 193 ? 5.189 -10.534 16.567 1.00 53.41 193 ILE A N 1
ATOM 1555 C CA . ILE A 1 193 ? 5.109 -9.478 17.591 1.00 53.41 193 ILE A CA 1
ATOM 1556 C C . ILE A 1 193 ? 6.143 -8.354 17.358 1.00 53.41 193 ILE A C 1
ATOM 1558 O O . ILE A 1 193 ? 5.941 -7.216 17.792 1.00 53.41 193 ILE A O 1
ATOM 1562 N N . ARG A 1 194 ? 7.237 -8.618 16.626 1.00 46.78 194 ARG A N 1
ATOM 1563 C CA . ARG A 1 194 ? 8.371 -7.676 16.490 1.00 46.78 194 ARG A CA 1
ATOM 1564 C C . ARG A 1 194 ? 8.071 -6.404 15.684 1.00 46.78 194 ARG A C 1
ATOM 1566 O O . ARG A 1 194 ? 8.816 -5.439 15.807 1.00 46.78 194 ARG A O 1
ATOM 1573 N N . GLU A 1 195 ? 6.985 -6.355 14.913 1.00 44.53 195 GLU A N 1
ATOM 1574 C CA . GLU A 1 195 ? 6.610 -5.171 14.115 1.00 44.53 195 GLU A CA 1
ATOM 1575 C C . GLU A 1 195 ? 5.570 -4.253 14.785 1.00 44.53 195 GLU A C 1
ATOM 1577 O O . GLU A 1 195 ? 5.128 -3.268 14.190 1.00 44.53 195 GLU A O 1
ATOM 1582 N N . ILE A 1 196 ? 5.123 -4.566 16.003 1.00 47.50 196 ILE A N 1
ATOM 1583 C CA . ILE A 1 196 ? 3.955 -3.904 16.610 1.00 47.50 196 ILE A CA 1
ATOM 1584 C C . ILE A 1 196 ? 4.293 -2.510 17.184 1.00 47.50 196 ILE A C 1
ATOM 1586 O O . ILE A 1 196 ? 3.395 -1.689 17.376 1.00 47.50 196 ILE A O 1
ATOM 1590 N N . TRP A 1 197 ? 5.583 -2.185 17.340 1.00 35.25 197 TRP A N 1
ATOM 1591 C CA . TRP A 1 197 ? 6.062 -0.969 18.015 1.00 35.25 197 TRP A CA 1
ATOM 1592 C C . TRP A 1 197 ? 6.909 -0.018 17.159 1.00 35.25 197 TRP A C 1
ATOM 1594 O O . TRP A 1 197 ? 7.718 0.727 17.703 1.00 35.25 197 TRP A O 1
ATOM 1604 N N . ILE A 1 198 ? 6.726 0.005 15.837 1.00 33.38 198 ILE A N 1
ATOM 1605 C CA . ILE A 1 198 ? 7.327 1.054 14.999 1.00 33.38 198 ILE A CA 1
ATOM 1606 C C . ILE A 1 198 ? 6.199 1.921 14.432 1.00 33.38 198 ILE A C 1
ATOM 1608 O O . ILE A 1 198 ? 5.459 1.515 13.531 1.00 33.38 198 ILE A O 1
ATOM 1612 N N . ILE A 1 199 ? 6.025 3.084 15.066 1.00 39.75 199 ILE A N 1
ATOM 1613 C CA . ILE A 1 199 ? 5.324 4.259 14.534 1.00 39.75 199 ILE A CA 1
ATOM 1614 C C . ILE A 1 199 ? 6.355 5.076 13.766 1.00 39.75 199 ILE A C 1
ATOM 1616 O O . ILE A 1 199 ? 7.465 5.243 14.317 1.00 39.75 199 ILE A O 1
#

Secondary structure (DSSP, 8-state):
-----HHHHHHHHHHHHHH-TT-HHHHHHHHHHHTT-HHHHHHHHHHHHHH-TT-HHHHHHHHHHHTTT-HHHHHHHHHHHHHH-TT-HHHHHHHHHHHHHTT-TTHHHHHHHHHHH-TT-HHHHHHHHHTTTTT-HHHHHHHHHHHHTT-S--HHHHHHHHHHHHH---HHHHHHHHHHHHHHHTTS-TTGGGGTT--

Solvent-accessible surface area (backbone atoms only — not comparable to full-atom values): 10827 Å² total; per-residue (Å²): 133,83,84,73,55,68,72,61,53,48,55,53,30,51,51,48,30,73,79,35,58,71,45,64,66,40,51,51,54,39,50,64,72,57,60,86,49,60,66,64,51,47,55,52,49,56,50,48,44,70,78,40,71,75,42,26,49,49,34,27,54,54,9,59,65,21,59,87,76,37,60,69,57,12,51,53,26,18,52,50,12,31,69,58,31,55,73,40,61,67,32,45,50,54,50,26,50,54,27,53,75,70,68,41,85,56,27,62,57,47,34,50,52,40,26,68,55,35,78,83,43,48,64,46,50,46,56,44,27,56,67,24,54,88,81,35,54,65,62,18,52,54,42,28,51,62,46,30,68,66,79,58,72,50,68,44,24,47,51,27,37,52,51,50,29,70,70,45,90,44,68,70,59,24,51,51,41,51,50,56,46,48,61,45,50,75,73,42,63,76,82,71,57,78,68,77,82,74,129

Radius of gyration: 20.88 Å; Cα contacts (8 Å, |Δi|>4): 211; chains: 1; bounding box: 52×35×59 Å

Mean predicted aligned error: 7.29 Å

Sequence (199 aa):
MLDVPAATKIRKLIKMIDENPDDAEAHYWYLNTMGKDTTAVEMQYVSWMKIFPKTAMVSFQLGHYYMQLDVAKARQYLGQAIKTNPQLIKGWQDLYLLSYFEGDRDATSILKNALAANPGNAKLAFRYAYTFKLTDPEQYQQSLKKIASKKNTDKYNVKAASLLADISNSYPDKKKLYEEIKESYLSIDPAEIREIWII

pLDDT: mean 87.71, std 14.39, range [33.38, 98.62]